Protein AF-A0A0G4N3E6-F1 (afdb_monomer)

Solvent-accessible surface area (backbone atoms only — not comparable to full-atom values): 15376 Å² total; per-residue (Å²): 145,88,88,86,76,77,76,76,73,75,78,76,75,89,84,83,74,80,78,85,68,75,77,76,73,86,46,76,65,54,55,50,52,49,51,52,50,48,60,66,44,46,64,55,52,50,53,50,48,47,64,72,72,46,71,69,70,77,59,49,67,63,46,57,68,51,59,78,72,56,93,68,83,86,77,83,82,74,80,78,80,80,75,74,77,77,76,62,70,60,19,60,53,42,45,66,72,47,48,51,55,50,54,50,51,51,53,54,51,67,70,41,58,70,76,60,38,76,73,35,73,70,66,38,56,70,55,35,18,52,52,36,44,51,52,21,50,52,54,45,69,30,37,45,88,33,90,58,46,70,61,54,48,54,56,50,50,55,50,50,66,69,42,50,81,72,26,73,87,35,65,64,31,42,40,19,49,50,49,28,50,48,32,53,49,50,27,38,43,71,56,32,96,56,32,47,33,48,46,49,72,75,42,50,65,62,50,54,56,47,50,54,50,39,51,51,52,33,74,70,36,84,46,81,77,80,45,72,53,26,53,40,30,52,49,29,50,48,53,47,52,55,50,49,52,27,49,48,59,40,48,40,51,76,73,50,65,67,80,76,71,134

Sequence (262 aa):
MYLEEASVHANRLEAGSGSNLKAIPATALDSIAQDLTSSFLAPLAANAADAATGPDVLKLSSFTSRLNAQGQPKSTAKPKPRLRSIPNTIASLIATNFFFPLTARLQHALRSPASHRRNAPLFQSHLLSLYLKTLAVLIHAAGPSTLALPQMTAELWNLILGLRTQAAPDLPTTHALLIALAAMFEVNAAGSSDGLRKLCADMPREIVETQEWVSGVFNGTRGDDGGQENQVKMLSAGVLITLQEAMERHRALLMGDMIGFT

Organism: Verticillium longisporum (NCBI:txid100787)

Structure (mmCIF, N/CA/C/O backbone):
data_AF-A0A0G4N3E6-F1
#
_entry.id   AF-A0A0G4N3E6-F1
#
loop_
_atom_site.group_PDB
_atom_site.id
_atom_site.type_symbol
_atom_site.label_atom_id
_atom_site.label_alt_id
_atom_site.label_comp_id
_atom_site.label_asym_id
_atom_site.label_entity_id
_atom_site.label_seq_id
_atom_site.pdbx_PDB_ins_code
_atom_site.Cartn_x
_atom_site.Cartn_y
_atom_site.Cartn_z
_atom_site.occupancy
_atom_site.B_iso_or_equiv
_atom_site.auth_seq_id
_atom_site.auth_comp_id
_atom_site.auth_asym_id
_atom_site.auth_atom_id
_atom_site.pdbx_PDB_model_num
ATOM 1 N N . MET A 1 1 ? 39.262 26.549 -56.793 1.00 41.34 1 MET A N 1
ATOM 2 C CA . MET A 1 1 ? 38.118 27.108 -56.045 1.00 41.34 1 MET A CA 1
ATOM 3 C C . MET A 1 1 ? 36.960 26.118 -56.160 1.00 41.34 1 MET A C 1
ATOM 5 O O . MET A 1 1 ? 36.089 26.322 -56.982 1.00 41.34 1 MET A O 1
ATOM 9 N N . TYR A 1 2 ? 37.029 24.987 -55.446 1.00 39.88 2 TYR A N 1
ATOM 10 C CA . TYR A 1 2 ? 36.020 23.910 -55.499 1.00 39.88 2 TYR A CA 1
ATOM 11 C C . TYR A 1 2 ? 36.045 23.079 -54.204 1.00 39.88 2 TYR A C 1
ATOM 13 O O . TYR A 1 2 ? 36.294 21.882 -54.244 1.00 39.88 2 TYR A O 1
ATOM 21 N N . LEU A 1 3 ? 35.862 23.713 -53.043 1.00 44.41 3 LEU A N 1
ATOM 22 C CA . LEU A 1 3 ? 35.671 23.012 -51.763 1.00 44.41 3 LEU A CA 1
ATOM 23 C C . LEU A 1 3 ? 34.796 23.854 -50.817 1.00 44.41 3 LEU A C 1
ATOM 25 O O . LEU A 1 3 ? 35.235 24.211 -49.732 1.00 44.41 3 LEU A O 1
ATOM 29 N N . GLU A 1 4 ? 33.571 24.204 -51.223 1.00 45.03 4 GLU A N 1
ATOM 30 C CA . GLU A 1 4 ? 32.632 24.875 -50.303 1.00 45.03 4 GLU A CA 1
ATOM 31 C C . GLU A 1 4 ? 31.145 24.580 -50.580 1.00 45.03 4 GLU A C 1
ATOM 33 O O . GLU A 1 4 ? 30.293 25.421 -50.344 1.00 45.03 4 GLU A O 1
ATOM 38 N N . GLU A 1 5 ? 30.794 23.382 -51.066 1.00 44.38 5 GLU A N 1
ATOM 39 C CA . GLU A 1 5 ? 29.370 23.000 -51.223 1.00 44.38 5 GLU A CA 1
ATOM 40 C C . GLU A 1 5 ? 28.991 21.647 -50.593 1.00 44.38 5 GLU A C 1
ATOM 42 O O . GLU A 1 5 ? 27.844 21.216 -50.672 1.00 44.38 5 GLU A O 1
ATOM 47 N N . ALA A 1 6 ? 29.909 20.978 -49.887 1.00 43.22 6 ALA A N 1
ATOM 48 C CA . ALA A 1 6 ? 29.622 19.677 -49.267 1.00 43.22 6 ALA A CA 1
ATOM 49 C C . ALA A 1 6 ? 29.113 19.755 -47.809 1.00 43.22 6 ALA A C 1
ATOM 51 O O . ALA A 1 6 ? 28.627 18.756 -47.283 1.00 43.22 6 ALA A O 1
ATOM 52 N N . SER A 1 7 ? 29.192 20.910 -47.136 1.00 42.88 7 SER A N 1
ATOM 53 C CA . SER A 1 7 ? 28.853 21.029 -45.703 1.00 42.88 7 SER A CA 1
ATOM 54 C C . SER A 1 7 ? 27.405 21.444 -45.416 1.00 42.88 7 SER A C 1
ATOM 56 O O . SER A 1 7 ? 26.936 21.274 -44.292 1.00 42.88 7 SER A O 1
ATOM 58 N N . VAL A 1 8 ? 26.659 21.938 -46.410 1.00 42.84 8 VAL A N 1
ATOM 59 C CA . VAL A 1 8 ? 25.291 22.459 -46.203 1.00 42.84 8 VAL A CA 1
ATOM 60 C C . VAL A 1 8 ? 24.222 21.356 -46.279 1.00 42.84 8 VAL A C 1
ATOM 62 O O . VAL A 1 8 ? 23.138 21.497 -45.715 1.00 42.84 8 VAL A O 1
ATOM 65 N N . HIS A 1 9 ? 24.527 20.206 -46.889 1.00 37.03 9 HIS A N 1
ATOM 66 C CA . HIS A 1 9 ? 23.566 19.106 -47.049 1.00 37.03 9 HIS A CA 1
ATOM 67 C C . HIS A 1 9 ? 23.602 18.035 -45.947 1.00 37.03 9 HIS A C 1
ATOM 69 O O . HIS A 1 9 ? 22.675 17.231 -45.865 1.00 37.03 9 HIS A O 1
ATOM 75 N N . ALA A 1 10 ? 24.599 18.044 -45.057 1.00 38.41 10 ALA A N 1
ATOM 76 C CA . ALA A 1 10 ? 24.700 17.063 -43.970 1.00 38.41 10 ALA A CA 1
ATOM 77 C C . ALA A 1 10 ? 23.823 17.397 -42.746 1.00 38.41 10 ALA A C 1
ATOM 79 O O . ALA A 1 10 ? 23.585 16.531 -41.912 1.00 38.41 10 ALA A O 1
ATOM 80 N N . ASN A 1 11 ? 23.306 18.626 -42.640 1.00 38.28 11 ASN A N 1
ATOM 81 C CA . ASN A 1 11 ? 22.637 19.106 -41.424 1.00 38.28 11 ASN A CA 1
ATOM 82 C C . ASN A 1 11 ? 21.097 19.142 -41.517 1.00 38.28 11 ASN A C 1
ATOM 84 O O . ASN A 1 11 ? 20.442 19.815 -40.727 1.00 38.28 11 ASN A O 1
ATOM 88 N N . ARG A 1 12 ? 20.499 18.456 -42.506 1.00 33.06 12 ARG A N 1
ATOM 89 C CA . ARG A 1 12 ? 19.048 18.523 -42.785 1.00 33.06 12 ARG A CA 1
ATOM 90 C C . ARG A 1 12 ? 18.280 17.209 -42.595 1.00 33.06 12 ARG A C 1
ATOM 92 O O . ARG A 1 12 ? 17.136 17.126 -43.027 1.00 33.06 12 ARG A O 1
ATOM 99 N N . LEU A 1 13 ? 18.870 16.199 -41.950 1.00 39.25 13 LEU A N 1
ATOM 100 C CA . LEU A 1 13 ? 18.214 14.895 -41.739 1.00 39.25 13 LEU A CA 1
ATOM 101 C C . LEU A 1 13 ? 18.010 14.475 -40.270 1.00 39.25 13 LEU A C 1
ATOM 103 O O . LEU A 1 13 ? 17.413 13.435 -40.033 1.00 39.25 13 LEU A O 1
ATOM 107 N N . GLU A 1 14 ? 18.363 15.298 -39.281 1.00 42.72 14 GLU A N 1
ATOM 108 C CA . GLU A 1 14 ? 18.176 14.977 -37.847 1.00 42.72 14 GLU A CA 1
ATOM 109 C C . GLU A 1 14 ? 17.039 15.801 -37.205 1.00 42.72 14 GLU A C 1
ATOM 111 O O . GLU A 1 14 ? 17.133 16.298 -36.087 1.00 42.72 14 GLU A O 1
ATOM 116 N N . ALA A 1 15 ? 15.934 15.983 -37.931 1.00 41.03 15 ALA A N 1
ATOM 117 C CA . ALA A 1 15 ? 14.705 16.577 -37.398 1.00 41.03 15 ALA A CA 1
ATOM 118 C C . ALA A 1 15 ? 13.485 15.820 -37.940 1.00 41.03 15 ALA A C 1
ATOM 120 O O . ALA A 1 15 ? 12.659 16.363 -38.670 1.00 41.03 15 ALA A O 1
ATOM 121 N N . GLY A 1 16 ? 13.409 14.522 -37.646 1.00 39.97 16 GLY A N 1
ATOM 122 C CA . GLY A 1 16 ? 12.408 13.649 -38.252 1.00 39.97 16 GLY A CA 1
ATOM 123 C C . GLY A 1 16 ? 12.155 12.364 -37.480 1.00 39.97 16 GLY A C 1
ATOM 124 O O . GLY A 1 16 ? 12.476 11.292 -37.971 1.00 39.97 16 GLY A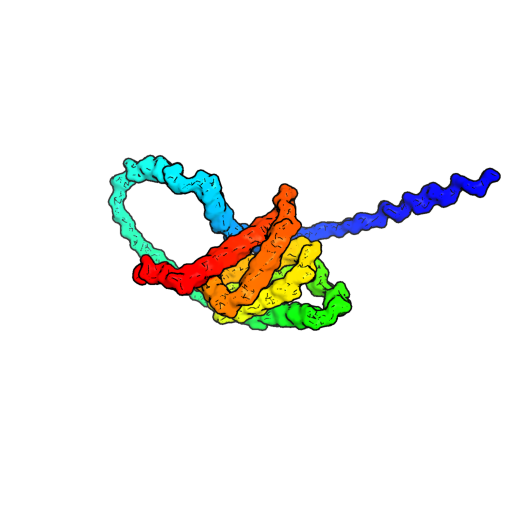 O 1
ATOM 125 N N . SER A 1 17 ? 11.556 12.473 -36.293 1.00 40.34 17 SER A N 1
ATOM 126 C CA . SER A 1 17 ? 10.497 11.575 -35.788 1.00 40.34 17 SER A CA 1
ATOM 127 C C . SER A 1 17 ? 10.354 11.752 -34.282 1.00 40.34 17 SER A C 1
ATOM 129 O O . SER A 1 17 ? 10.762 10.907 -33.489 1.00 40.34 17 SER A O 1
ATOM 131 N N . GLY A 1 18 ? 9.718 12.852 -33.874 1.00 46.16 18 GLY A N 1
ATOM 132 C CA . GLY A 1 18 ? 8.970 12.817 -32.624 1.00 46.16 18 GLY A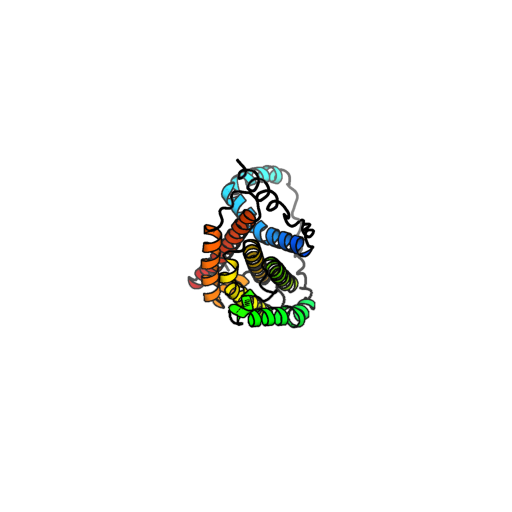 CA 1
ATOM 133 C C . GLY A 1 18 ? 7.925 11.721 -32.785 1.00 46.16 18 GLY A C 1
ATOM 134 O O . GLY A 1 18 ? 7.067 11.812 -33.663 1.00 46.16 18 GLY A O 1
ATOM 135 N N . SER A 1 19 ? 8.066 10.637 -32.029 1.00 45.19 19 SER A N 1
ATOM 136 C CA . SER A 1 19 ? 7.167 9.493 -32.073 1.00 45.19 19 SER A CA 1
ATOM 137 C C . SER A 1 19 ? 5.729 9.986 -31.902 1.00 45.19 19 SER A C 1
ATOM 139 O O . SER A 1 19 ? 5.344 10.417 -30.816 1.00 45.19 19 SER A O 1
ATOM 141 N N . ASN A 1 20 ? 4.945 9.953 -32.982 1.00 45.41 20 ASN A N 1
ATOM 142 C CA . ASN A 1 20 ? 3.539 10.359 -33.018 1.00 45.41 20 ASN A CA 1
ATOM 143 C C . ASN A 1 20 ? 2.673 9.260 -32.376 1.00 45.41 20 ASN A C 1
ATOM 145 O O . ASN A 1 20 ? 1.763 8.695 -32.982 1.00 45.41 20 ASN A O 1
ATOM 149 N N . LEU A 1 21 ? 3.043 8.872 -31.156 1.00 47.94 21 LEU A N 1
ATOM 150 C CA . LEU A 1 21 ? 2.314 7.912 -30.353 1.00 47.94 21 LEU A CA 1
ATOM 151 C C . LEU A 1 21 ? 1.141 8.670 -29.755 1.00 47.94 21 LEU A C 1
ATOM 153 O O . LEU A 1 21 ? 1.297 9.481 -28.844 1.00 47.94 21 LEU A O 1
ATOM 157 N N . LYS A 1 22 ? -0.046 8.417 -30.305 1.00 44.84 22 LYS A N 1
ATOM 158 C CA . LYS A 1 22 ? -1.301 8.831 -29.688 1.00 44.84 22 LYS A CA 1
ATOM 159 C C . LYS A 1 22 ? -1.277 8.360 -28.232 1.00 44.84 22 LYS A C 1
ATOM 161 O O . LYS A 1 22 ? -1.149 7.161 -27.987 1.00 44.84 22 LYS A O 1
ATOM 166 N N . ALA A 1 23 ? -1.382 9.296 -27.288 1.00 54.47 23 ALA A N 1
ATOM 167 C CA . ALA A 1 23 ? -1.563 8.951 -25.886 1.00 54.47 23 ALA A CA 1
ATOM 168 C C . ALA A 1 23 ? -2.753 7.988 -25.787 1.00 54.47 23 ALA A C 1
ATOM 170 O O . ALA A 1 23 ? -3.825 8.255 -26.344 1.00 54.47 23 ALA A O 1
ATOM 171 N N . ILE A 1 24 ? -2.531 6.841 -25.146 1.00 56.47 24 ILE A N 1
ATOM 172 C CA . ILE A 1 24 ? -3.590 5.868 -24.893 1.00 56.47 24 ILE A CA 1
ATOM 173 C C . ILE A 1 24 ? -4.672 6.616 -24.09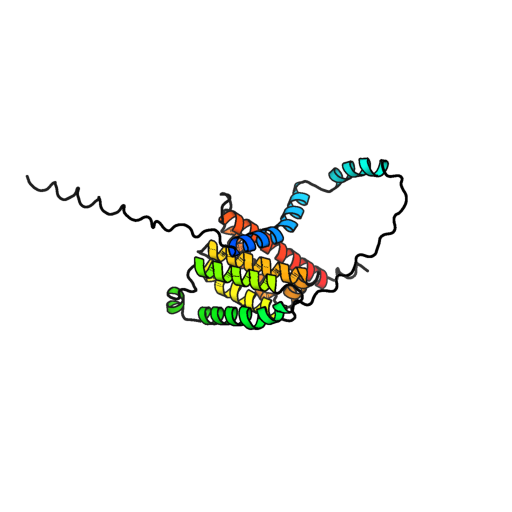8 1.00 56.47 24 ILE A C 1
ATOM 175 O O . ILE A 1 24 ? -4.323 7.349 -23.167 1.00 56.47 24 ILE A O 1
ATOM 179 N N . PRO A 1 25 ? -5.958 6.521 -24.485 1.00 61.06 25 PRO A N 1
ATOM 180 C CA . PRO A 1 25 ? -7.027 7.162 -23.729 1.00 61.06 25 PRO A CA 1
ATOM 181 C C . PRO A 1 25 ? -6.961 6.717 -22.266 1.00 61.06 25 PRO A C 1
ATOM 183 O O . PRO A 1 25 ? -6.578 5.579 -21.996 1.00 61.06 25 PRO A O 1
ATOM 186 N N . ALA A 1 26 ? -7.330 7.608 -21.340 1.00 62.44 26 ALA A N 1
ATOM 187 C CA . ALA A 1 26 ? -7.356 7.297 -19.912 1.00 62.44 26 ALA A CA 1
ATOM 188 C C . ALA A 1 26 ? -8.066 5.954 -19.692 1.00 62.44 26 ALA A C 1
ATOM 190 O O . ALA A 1 26 ? -9.218 5.771 -20.096 1.00 62.44 26 ALA A O 1
ATOM 191 N N . THR A 1 27 ? -7.345 4.987 -19.127 1.00 74.50 27 THR A N 1
ATOM 192 C CA . THR A 1 27 ? -7.870 3.632 -18.964 1.00 74.50 27 THR A CA 1
ATOM 193 C C . THR A 1 27 ? -8.904 3.665 -17.839 1.00 74.50 27 THR A C 1
ATOM 195 O O . THR A 1 27 ? -8.751 4.427 -16.889 1.00 74.50 27 THR A O 1
ATOM 198 N N . ALA A 1 28 ? -9.925 2.802 -17.863 1.00 73.81 28 ALA A N 1
ATOM 199 C CA . ALA A 1 28 ? -10.858 2.669 -16.731 1.00 73.81 28 ALA A CA 1
ATOM 200 C C . ALA A 1 28 ? -10.136 2.381 -15.394 1.00 73.81 28 ALA A C 1
ATOM 202 O O . ALA A 1 28 ? -10.611 2.729 -14.320 1.00 73.81 28 ALA A O 1
ATOM 203 N N . LEU A 1 29 ? -8.946 1.777 -15.453 1.00 75.75 29 LEU A N 1
ATOM 204 C CA . LEU A 1 29 ? -8.085 1.580 -14.288 1.00 75.75 29 LEU A CA 1
ATOM 205 C C . LEU A 1 29 ? -7.481 2.884 -13.757 1.00 75.75 29 LEU A C 1
ATOM 207 O O . LEU A 1 29 ? -7.266 2.993 -12.556 1.00 75.75 29 LEU A O 1
ATOM 211 N N . ASP A 1 30 ? -7.221 3.866 -14.619 1.00 81.31 30 ASP A N 1
ATOM 212 C CA . ASP A 1 30 ? -6.712 5.172 -14.204 1.00 81.31 30 ASP A CA 1
ATOM 213 C C . ASP A 1 30 ? -7.795 5.982 -13.492 1.00 81.31 30 ASP A C 1
ATOM 215 O O . ASP A 1 30 ? -7.495 6.613 -12.482 1.00 81.31 30 ASP A O 1
ATOM 219 N N . SER A 1 31 ? -9.053 5.908 -13.947 1.00 82.94 31 SER A N 1
ATOM 220 C CA . SER A 1 31 ? -10.169 6.542 -13.236 1.00 82.94 31 SER A CA 1
ATOM 221 C C . SER A 1 31 ? -10.415 5.883 -11.882 1.00 82.94 31 SER A C 1
ATOM 223 O O . SER A 1 31 ? -10.492 6.583 -10.883 1.00 82.94 31 SER A O 1
ATOM 225 N N . ILE A 1 32 ? -10.427 4.545 -11.813 1.00 81.25 32 ILE A N 1
ATOM 226 C CA . ILE A 1 32 ? -10.580 3.833 -10.534 1.00 81.25 32 ILE A CA 1
ATOM 227 C C . ILE A 1 32 ? -9.417 4.167 -9.591 1.00 81.25 32 ILE A C 1
ATOM 229 O O . ILE A 1 32 ? -9.631 4.424 -8.412 1.00 81.25 32 ILE A O 1
ATOM 233 N N . ALA A 1 33 ? -8.180 4.198 -10.090 1.00 81.38 33 ALA A N 1
ATOM 234 C CA . ALA A 1 33 ? -7.022 4.560 -9.279 1.00 81.38 33 ALA A CA 1
ATOM 235 C C . ALA A 1 33 ? -7.089 6.015 -8.776 1.00 81.38 33 ALA A C 1
ATOM 237 O O . ALA A 1 33 ? -6.675 6.290 -7.647 1.00 81.38 33 ALA A O 1
ATOM 238 N N . GLN A 1 34 ? -7.626 6.932 -9.586 1.00 84.38 34 GLN A N 1
ATOM 239 C CA . GLN A 1 34 ? -7.865 8.317 -9.189 1.00 84.38 34 GLN A CA 1
ATOM 240 C C . GLN A 1 34 ? -8.954 8.413 -8.115 1.00 84.38 34 GLN A C 1
ATOM 242 O O . GLN A 1 34 ? -8.769 9.124 -7.128 1.00 84.38 34 GLN A O 1
ATOM 247 N N . ASP A 1 35 ? -10.041 7.658 -8.265 1.00 84.94 35 ASP A N 1
ATOM 248 C CA . ASP A 1 35 ? -11.126 7.599 -7.287 1.00 84.94 35 ASP A CA 1
ATOM 249 C C . ASP A 1 35 ? -10.617 7.047 -5.948 1.00 84.94 35 ASP A C 1
ATOM 251 O O . ASP A 1 35 ? -10.838 7.670 -4.911 1.00 84.94 35 ASP A O 1
ATOM 255 N N . LEU A 1 36 ? -9.836 5.960 -5.969 1.00 81.44 36 LEU A N 1
ATOM 256 C CA . LEU A 1 36 ? -9.180 5.392 -4.781 1.00 81.44 36 LEU A CA 1
ATOM 257 C C . LEU A 1 36 ? -8.236 6.392 -4.109 1.00 81.44 36 LEU A C 1
ATOM 259 O O . LEU A 1 36 ? -8.278 6.582 -2.896 1.00 81.44 36 LEU A O 1
ATOM 263 N N . THR A 1 37 ? -7.415 7.080 -4.901 1.00 82.62 37 THR A N 1
ATOM 264 C CA . THR A 1 37 ? -6.518 8.130 -4.399 1.00 82.62 37 THR A CA 1
ATOM 265 C C . THR A 1 37 ? -7.304 9.256 -3.732 1.00 82.62 37 THR A C 1
ATOM 267 O O . THR A 1 37 ? -6.938 9.713 -2.650 1.00 82.62 37 THR A O 1
ATOM 270 N N . SER A 1 38 ? -8.403 9.689 -4.354 1.00 84.00 38 SER A N 1
ATOM 271 C CA . SER A 1 38 ? -9.263 10.736 -3.806 1.00 84.00 38 SER A CA 1
ATOM 272 C C . SER A 1 38 ? -9.971 10.289 -2.522 1.00 84.00 38 SER A C 1
ATOM 274 O O . SER A 1 38 ? -10.001 11.059 -1.568 1.00 84.00 38 SER A O 1
ATOM 276 N N . SER A 1 39 ? -10.447 9.038 -2.456 1.00 84.81 39 SER A N 1
ATOM 277 C CA . SER A 1 39 ? -11.054 8.430 -1.262 1.00 84.81 39 SER A CA 1
ATOM 278 C C . SER A 1 39 ? -10.068 8.403 -0.098 1.00 84.81 39 SER A C 1
ATOM 280 O O . SER A 1 39 ? -10.391 8.841 1.004 1.00 84.81 39 SER A O 1
ATOM 282 N N . PHE A 1 40 ? -8.834 7.966 -0.362 1.00 82.62 40 PHE A N 1
ATOM 283 C CA . PHE A 1 40 ? -7.782 7.885 0.645 1.00 82.62 40 PHE A CA 1
ATOM 284 C C . PHE A 1 40 ? -7.342 9.265 1.157 1.00 82.62 40 PHE A C 1
ATOM 286 O O . PHE A 1 40 ? -7.155 9.453 2.359 1.00 82.62 40 PHE A O 1
ATOM 293 N N . LEU A 1 41 ? -7.192 10.251 0.265 1.00 82.75 41 LEU A N 1
ATOM 294 C CA . LEU A 1 41 ? -6.734 11.596 0.632 1.00 82.75 41 LEU A CA 1
ATOM 295 C C . LEU A 1 41 ? -7.844 12.492 1.203 1.00 82.75 41 LEU A C 1
ATOM 297 O O . LEU A 1 41 ? -7.534 13.404 1.965 1.00 82.75 41 LEU A O 1
ATOM 301 N N . ALA A 1 42 ? -9.119 12.255 0.880 1.00 82.69 42 ALA A N 1
ATOM 302 C CA . ALA A 1 42 ? -10.247 13.071 1.338 1.00 82.69 42 ALA A CA 1
ATOM 303 C C . ALA A 1 42 ? -10.322 13.270 2.867 1.00 82.69 42 ALA A C 1
ATOM 305 O O . ALA A 1 42 ? -10.404 14.426 3.293 1.00 82.69 42 ALA A O 1
ATOM 306 N N . PRO A 1 43 ? -10.272 12.222 3.718 1.00 79.69 43 PRO A N 1
ATOM 307 C CA . PRO A 1 43 ? -10.327 12.410 5.169 1.00 79.69 43 PRO A CA 1
ATOM 308 C C . PRO A 1 43 ? -9.102 13.162 5.702 1.00 79.69 43 PRO A C 1
ATOM 310 O O . PRO A 1 43 ? -9.220 13.965 6.624 1.00 79.69 43 PRO A O 1
ATOM 313 N N . LEU A 1 44 ? -7.933 12.959 5.092 1.00 79.19 44 LEU A N 1
ATOM 314 C CA . LEU A 1 44 ? -6.707 13.646 5.478 1.00 79.19 44 LEU A CA 1
ATOM 315 C C . LEU A 1 44 ? -6.741 15.134 5.113 1.00 79.19 44 LEU A C 1
ATOM 317 O O . LEU A 1 44 ? -6.376 15.984 5.922 1.00 79.19 44 LEU A O 1
ATOM 321 N N . ALA A 1 45 ? -7.207 15.451 3.906 1.00 79.56 45 ALA A N 1
ATOM 322 C CA . ALA A 1 45 ? -7.370 16.819 3.440 1.00 79.56 45 ALA A CA 1
ATOM 323 C C . ALA A 1 45 ? -8.428 17.571 4.261 1.00 79.56 45 ALA A C 1
ATOM 325 O O . ALA A 1 45 ? -8.215 18.736 4.582 1.00 79.56 45 ALA A O 1
ATOM 326 N N . ALA A 1 46 ? -9.526 16.910 4.648 1.00 77.88 46 ALA A N 1
ATOM 327 C CA . ALA A 1 46 ? -10.532 17.486 5.540 1.00 77.88 46 ALA A CA 1
ATOM 328 C C . ALA A 1 46 ? -9.940 17.826 6.918 1.00 77.88 46 ALA A C 1
ATOM 330 O O . ALA A 1 46 ? -10.067 18.961 7.368 1.00 77.88 46 ALA A O 1
ATOM 331 N N . ASN A 1 47 ? -9.203 16.892 7.531 1.00 75.38 47 ASN A N 1
ATOM 332 C CA . ASN A 1 47 ? -8.530 17.125 8.812 1.00 75.38 47 ASN A CA 1
ATOM 333 C C . ASN A 1 47 ? -7.490 18.256 8.727 1.00 75.38 47 ASN A C 1
ATOM 335 O O . ASN A 1 47 ? -7.408 19.097 9.621 1.00 75.38 47 ASN A O 1
ATOM 339 N N . ALA A 1 48 ? -6.707 18.307 7.645 1.00 73.69 48 ALA A N 1
ATOM 340 C CA . ALA A 1 48 ? -5.725 19.365 7.424 1.00 73.69 48 ALA A CA 1
ATOM 341 C C . ALA A 1 48 ? -6.388 20.730 7.175 1.00 73.69 48 ALA A C 1
ATOM 343 O O . ALA A 1 48 ? -5.916 21.743 7.689 1.00 73.69 48 ALA A O 1
ATOM 344 N N . ALA A 1 49 ? -7.495 20.766 6.429 1.00 72.88 49 ALA A N 1
ATOM 345 C CA . ALA A 1 49 ? -8.271 21.980 6.206 1.00 72.88 49 ALA A CA 1
ATOM 346 C C . ALA A 1 49 ? -8.908 22.484 7.507 1.00 72.88 49 ALA A C 1
ATOM 348 O O . ALA A 1 49 ? -8.857 23.683 7.775 1.00 72.88 49 ALA A O 1
ATOM 349 N N . ASP A 1 50 ? -9.443 21.593 8.343 1.00 70.31 50 ASP A N 1
ATOM 350 C CA . ASP A 1 50 ? -9.975 21.957 9.658 1.00 70.31 50 ASP A CA 1
ATOM 351 C C . ASP A 1 50 ? -8.864 22.461 10.601 1.00 70.31 50 ASP A C 1
ATOM 353 O O . ASP A 1 50 ? -9.065 23.445 11.313 1.00 70.31 50 ASP A O 1
ATOM 357 N N . ALA A 1 51 ? -7.659 21.882 10.550 1.00 70.38 51 ALA A N 1
ATOM 358 C CA . ALA A 1 51 ? -6.504 22.377 11.305 1.00 70.38 51 ALA A CA 1
ATOM 359 C C . ALA A 1 51 ? -6.001 23.749 10.805 1.00 70.38 51 ALA A C 1
ATOM 361 O O . ALA A 1 51 ? -5.646 24.605 11.614 1.00 70.38 51 ALA A O 1
ATOM 362 N N . ALA A 1 52 ? -5.991 23.979 9.487 1.00 68.75 52 ALA A N 1
ATOM 363 C CA . ALA A 1 52 ? -5.535 25.231 8.876 1.00 68.75 52 ALA A CA 1
ATOM 364 C C . ALA A 1 52 ? -6.562 26.375 8.978 1.00 68.75 52 ALA A C 1
ATOM 366 O O . ALA A 1 52 ? -6.177 27.538 9.079 1.00 68.75 52 ALA A O 1
ATOM 367 N N . THR A 1 53 ? -7.862 26.060 8.968 1.00 64.56 53 THR A N 1
ATOM 368 C CA . THR A 1 53 ? -8.961 27.047 9.031 1.00 64.56 53 THR A CA 1
ATOM 369 C C . THR A 1 53 ? -9.309 27.445 10.476 1.00 64.56 53 THR A C 1
ATOM 371 O O . THR A 1 53 ? -10.030 28.417 10.697 1.00 64.56 53 THR A O 1
ATOM 374 N N . GLY A 1 54 ? -8.739 26.755 11.470 1.00 55.72 54 GLY A N 1
ATOM 375 C CA . GLY A 1 54 ? -8.892 27.051 12.895 1.00 55.72 54 GLY A CA 1
ATOM 376 C C . GLY A 1 54 ? -10.073 26.324 13.562 1.00 55.72 54 GLY A C 1
ATOM 377 O O . GLY A 1 54 ? -10.969 25.830 12.877 1.00 55.72 54 GLY A O 1
ATOM 378 N N . PRO A 1 55 ? -10.089 26.233 14.911 1.00 64.12 55 PRO A N 1
ATOM 379 C CA . PRO A 1 55 ? -10.988 25.347 15.648 1.00 64.12 55 PRO A CA 1
ATOM 380 C C . PRO A 1 55 ? -12.464 25.718 15.470 1.00 64.12 55 PRO A C 1
ATOM 382 O O . PRO A 1 55 ? -12.809 26.888 15.302 1.00 64.12 55 PRO A O 1
ATOM 385 N N . ASP A 1 56 ? -13.323 24.711 15.632 1.00 54.69 56 ASP A N 1
ATOM 386 C CA . ASP A 1 56 ? -14.796 24.649 15.515 1.00 54.69 56 ASP A CA 1
ATOM 387 C C . ASP A 1 56 ? -15.608 25.792 16.188 1.00 54.69 56 ASP A C 1
ATOM 389 O O . ASP A 1 56 ? -16.825 25.893 16.045 1.00 54.69 56 ASP A O 1
ATOM 393 N N . VAL A 1 57 ? -14.951 26.718 16.887 1.00 53.34 57 VAL A N 1
ATOM 394 C CA . VAL A 1 57 ? -15.533 27.881 17.573 1.00 53.34 57 VAL A CA 1
ATOM 395 C C . VAL A 1 57 ? -16.265 28.825 16.609 1.00 53.34 57 VAL A C 1
ATOM 397 O O . VAL A 1 57 ? -17.301 29.380 16.972 1.00 53.34 57 VAL A O 1
ATOM 400 N N . LEU A 1 58 ? -15.798 28.968 15.362 1.00 51.78 58 LEU A N 1
ATOM 401 C CA . LEU A 1 58 ? -16.479 29.797 14.353 1.00 51.78 58 LEU A CA 1
ATOM 402 C C . LEU A 1 58 ? -17.590 29.056 13.587 1.00 51.78 58 LEU A C 1
ATOM 404 O O . LEU A 1 58 ? -18.393 29.702 12.917 1.00 51.78 58 LEU A O 1
ATOM 408 N N . LYS A 1 59 ? -17.696 27.725 13.720 1.00 53.12 59 LYS A N 1
ATOM 409 C CA . LYS A 1 59 ? -18.829 26.941 13.192 1.00 53.12 59 LYS A CA 1
ATOM 410 C C . LYS A 1 59 ? -19.980 26.863 14.210 1.00 53.12 59 LYS A C 1
ATOM 412 O O . LYS A 1 59 ? -21.144 26.805 13.803 1.00 53.12 59 LYS A O 1
ATOM 417 N N . LEU A 1 60 ? -19.695 26.981 15.515 1.00 53.69 60 LEU A N 1
ATOM 418 C CA . LEU A 1 60 ? -20.696 26.999 16.597 1.00 53.69 60 LEU A CA 1
ATOM 419 C C . LEU A 1 60 ? -21.606 28.244 16.612 1.00 53.69 60 LEU A C 1
ATOM 421 O O . LEU A 1 60 ? -22.761 28.139 17.030 1.00 53.69 60 LEU A O 1
ATOM 425 N N . SER A 1 61 ? -21.164 29.400 16.103 1.00 52.72 61 SER A N 1
ATOM 426 C CA . SER A 1 61 ? -22.017 30.602 16.002 1.00 52.72 61 SER A CA 1
ATOM 427 C C . SER A 1 61 ? -23.109 30.488 14.925 1.00 52.72 61 SER A C 1
ATOM 429 O O . SER A 1 61 ? -24.112 31.197 14.987 1.00 52.72 61 SER A O 1
ATOM 431 N N . SER A 1 62 ? -22.971 29.553 13.973 1.00 55.72 62 SER A N 1
ATOM 432 C CA . SER A 1 62 ? -24.018 29.252 12.982 1.00 55.72 62 SER A CA 1
ATOM 433 C C . SER A 1 62 ? -25.050 28.230 13.485 1.00 55.72 62 SER A C 1
ATOM 435 O O . SER A 1 62 ? -26.187 28.204 13.007 1.00 55.72 62 SER A O 1
ATOM 437 N N . PHE A 1 63 ? -24.696 27.428 14.497 1.00 50.88 63 PHE A N 1
ATOM 438 C CA . PHE A 1 63 ? -25.593 26.447 15.114 1.00 50.88 63 PHE A CA 1
ATOM 439 C C . PHE A 1 63 ? -26.461 27.039 16.233 1.00 50.88 63 PHE A C 1
ATOM 441 O O . PHE A 1 63 ? -27.597 26.596 16.408 1.00 50.88 63 PHE A O 1
ATOM 448 N N . THR A 1 64 ? -26.018 28.091 16.929 1.00 51.66 64 THR A N 1
ATOM 449 C CA . THR A 1 64 ? -26.871 28.817 17.894 1.00 51.66 64 THR A CA 1
ATOM 450 C C . THR A 1 64 ? -28.033 29.552 17.217 1.00 51.66 64 THR A C 1
ATOM 452 O O . THR A 1 64 ? -29.103 29.687 17.810 1.00 51.66 64 THR A O 1
ATOM 455 N N . SER A 1 65 ? -27.889 29.934 15.944 1.00 51.31 65 SER A N 1
ATOM 456 C CA . SER A 1 65 ? -28.979 30.524 15.153 1.00 51.31 65 SER A CA 1
ATOM 457 C C . SER A 1 65 ? -30.086 29.513 14.802 1.00 51.31 65 SER A C 1
ATOM 459 O O . SER A 1 65 ? -31.246 29.900 14.673 1.00 51.31 65 SER A O 1
ATOM 461 N N . ARG A 1 66 ? -29.775 28.208 14.725 1.00 51.25 66 ARG A N 1
ATOM 462 C CA . ARG A 1 66 ? -30.768 27.148 14.450 1.00 51.25 66 ARG A CA 1
ATOM 463 C C . ARG A 1 66 ? -31.318 26.482 15.713 1.00 51.25 66 ARG A C 1
ATOM 465 O O . ARG A 1 66 ? -32.465 26.047 15.706 1.00 51.25 66 ARG A O 1
ATOM 472 N N . LEU A 1 67 ? -30.557 26.459 16.810 1.00 49.91 67 LEU A N 1
ATOM 473 C CA . LEU A 1 67 ? -31.008 25.882 18.082 1.00 49.91 67 LEU A CA 1
ATOM 474 C C . LEU A 1 67 ? -32.108 26.721 18.763 1.00 49.91 67 LEU A C 1
ATOM 476 O O . LEU A 1 67 ? -32.989 26.161 19.408 1.00 49.91 67 LEU A O 1
ATOM 480 N N . ASN A 1 68 ? -32.141 28.038 18.534 1.00 50.59 68 ASN A N 1
ATOM 481 C CA . ASN A 1 68 ? -33.230 28.905 19.007 1.00 50.59 68 ASN A CA 1
ATOM 482 C C . ASN A 1 68 ? -34.511 28.817 18.151 1.00 50.59 68 ASN A C 1
ATOM 484 O O . ASN A 1 68 ? -35.540 29.365 18.541 1.00 50.59 68 ASN A O 1
ATOM 488 N N . ALA A 1 69 ? -34.478 28.117 17.010 1.00 52.09 69 ALA A N 1
ATOM 489 C CA . ALA A 1 69 ? -35.633 27.933 16.127 1.00 52.09 69 ALA A CA 1
ATOM 490 C C . ALA A 1 69 ? -36.355 26.583 16.325 1.00 52.09 69 ALA A C 1
ATOM 492 O O . ALA A 1 69 ? -37.356 26.323 15.661 1.00 52.09 69 ALA A O 1
ATOM 493 N N . GLN A 1 70 ? -35.878 25.712 17.223 1.00 43.91 70 GLN A N 1
ATOM 494 C CA . GLN A 1 70 ? -36.328 24.317 17.291 1.00 43.91 70 GLN A CA 1
ATOM 495 C C . GLN A 1 70 ? -36.726 23.891 18.712 1.00 43.91 70 GLN A C 1
ATOM 497 O O . GLN A 1 70 ? -36.273 22.884 19.245 1.00 43.91 70 GLN A O 1
ATOM 502 N N . GLY A 1 71 ? -37.644 24.651 19.313 1.00 45.97 71 GLY A N 1
ATOM 503 C CA . GLY A 1 71 ? -38.456 24.216 20.454 1.00 45.97 71 GLY A CA 1
ATOM 504 C C . GLY A 1 71 ? -39.528 23.191 20.055 1.00 45.97 71 GLY A C 1
ATOM 505 O O . GLY A 1 71 ? -40.717 23.467 20.179 1.00 45.97 71 GLY A O 1
ATOM 506 N N . GLN A 1 72 ? -39.129 22.016 19.557 1.00 42.44 72 GLN A N 1
ATOM 507 C CA . GLN A 1 72 ? -40.032 20.889 19.265 1.00 42.44 72 GLN A CA 1
ATOM 508 C C . GLN A 1 72 ? -39.460 19.573 19.833 1.00 42.44 72 GLN A C 1
ATOM 510 O O . GLN A 1 72 ? -38.245 19.366 19.799 1.00 42.44 72 GLN A O 1
ATOM 515 N N . PRO A 1 73 ? -40.298 18.690 20.411 1.00 45.03 73 PRO A N 1
ATOM 516 C CA . PRO A 1 73 ? -39.851 17.643 21.320 1.00 45.03 73 PRO A CA 1
ATOM 517 C C . PRO A 1 73 ? -39.345 16.377 20.610 1.00 45.03 73 PRO A C 1
ATOM 519 O O . PRO A 1 73 ? -39.938 15.883 19.657 1.00 45.03 73 PRO A O 1
ATOM 522 N N . LYS A 1 74 ? -38.249 15.840 21.167 1.00 50.88 74 LYS A N 1
ATOM 523 C CA . LYS A 1 74 ? -37.795 14.435 21.223 1.00 50.88 74 LYS A CA 1
ATOM 524 C C . LYS A 1 74 ? -38.462 13.452 20.242 1.00 50.88 74 LYS A C 1
ATOM 526 O O . LYS A 1 74 ? -39.447 12.801 20.584 1.00 50.88 74 LYS A O 1
ATOM 531 N N . SER A 1 75 ? -37.816 13.211 19.099 1.00 38.84 75 SER A N 1
ATOM 532 C CA . SER A 1 75 ? -38.032 11.994 18.310 1.00 38.84 75 SER A CA 1
ATOM 533 C C . SER A 1 75 ? -36.995 10.928 18.668 1.00 38.84 75 SER A C 1
ATOM 535 O O . SER A 1 75 ? -35.786 11.144 18.595 1.00 38.84 75 SER A O 1
ATOM 537 N N . THR A 1 76 ? -37.511 9.771 19.049 1.00 44.59 76 THR A N 1
ATOM 538 C CA . THR A 1 76 ? -36.836 8.521 19.385 1.00 44.59 76 THR A CA 1
ATOM 539 C C . THR A 1 76 ? -35.799 8.097 18.335 1.00 44.59 76 THR A C 1
ATOM 541 O O . THR A 1 76 ? -36.120 7.825 17.177 1.00 44.59 76 THR A O 1
ATOM 544 N N . ALA A 1 77 ? -34.530 8.018 18.747 1.00 42.09 77 ALA A N 1
ATOM 545 C CA . ALA A 1 77 ? -33.447 7.505 17.917 1.00 42.09 77 ALA A CA 1
ATOM 546 C C . ALA A 1 77 ? -33.677 6.012 17.630 1.00 42.09 77 ALA A C 1
ATOM 548 O O . ALA A 1 77 ? -33.528 5.159 18.505 1.00 42.09 77 ALA A O 1
ATOM 549 N N . LYS A 1 78 ? -34.068 5.697 16.390 1.00 50.56 78 LYS A N 1
ATOM 550 C CA . LYS A 1 78 ? -34.122 4.322 15.884 1.00 50.56 78 LYS A CA 1
ATOM 551 C C . LYS A 1 78 ? -32.702 3.730 15.880 1.00 50.56 78 LYS A C 1
ATOM 553 O O . LYS A 1 78 ? -31.778 4.409 15.427 1.00 50.56 78 LYS A O 1
ATOM 558 N N . PRO A 1 79 ? -32.504 2.481 16.336 1.00 45.72 79 PRO A N 1
ATOM 559 C CA . PRO A 1 79 ? -31.206 1.823 16.261 1.00 45.72 79 PRO A CA 1
ATOM 560 C C . PRO A 1 79 ? -30.796 1.684 14.791 1.00 45.72 79 PRO A C 1
ATOM 562 O O . PRO A 1 79 ? -31.557 1.158 13.976 1.00 45.72 79 PRO A O 1
ATOM 565 N N . LYS A 1 80 ? -29.599 2.177 14.443 1.00 48.12 80 LYS A N 1
ATOM 566 C CA . LYS A 1 80 ? -29.016 1.997 13.107 1.00 48.12 80 LYS A CA 1
ATOM 567 C C . LYS A 1 80 ? -28.996 0.494 12.787 1.00 48.12 80 LYS A C 1
ATOM 569 O O . LYS A 1 80 ? -28.477 -0.275 13.601 1.00 48.12 80 LYS A O 1
ATOM 574 N N . PRO A 1 81 ? -29.551 0.051 11.646 1.00 40.34 81 PRO A N 1
ATOM 575 C CA . PRO A 1 81 ? -29.522 -1.354 11.283 1.00 40.34 81 PRO A CA 1
ATOM 576 C C . PRO A 1 81 ? -28.062 -1.770 11.106 1.00 40.34 81 PRO A C 1
ATOM 578 O O . PRO A 1 81 ? -27.343 -1.215 10.278 1.00 40.34 81 PRO A O 1
ATOM 581 N N . ARG A 1 82 ? -27.615 -2.741 11.906 1.00 45.91 82 ARG A N 1
ATOM 582 C CA . ARG A 1 82 ? -26.363 -3.457 11.660 1.00 45.91 82 ARG A CA 1
ATOM 583 C C . ARG A 1 82 ? -26.527 -4.164 10.315 1.00 45.91 82 ARG A C 1
ATOM 585 O O . ARG A 1 82 ? -27.157 -5.221 10.263 1.00 45.91 82 ARG A O 1
ATOM 592 N N . LEU A 1 83 ? -26.038 -3.551 9.232 1.00 47.28 83 LEU A N 1
ATOM 593 C CA . LEU A 1 83 ? -25.923 -4.219 7.940 1.00 47.28 83 LEU A CA 1
ATOM 594 C C . LEU A 1 83 ? -25.137 -5.506 8.193 1.00 47.28 83 LEU A C 1
ATOM 596 O O . LEU A 1 83 ? -23.973 -5.460 8.590 1.00 47.28 83 LEU A O 1
ATOM 600 N N . ARG A 1 84 ? -25.788 -6.658 8.023 1.00 46.41 84 ARG A N 1
ATOM 601 C CA . ARG A 1 84 ? -25.081 -7.936 7.982 1.00 46.41 84 ARG A CA 1
ATOM 602 C C . ARG A 1 84 ? -24.110 -7.829 6.814 1.00 46.41 84 ARG A C 1
ATOM 604 O O . ARG A 1 84 ? -24.555 -7.572 5.697 1.00 46.41 84 ARG A O 1
ATOM 611 N N . SER A 1 85 ? -22.814 -7.962 7.086 1.00 54.22 85 SER A N 1
ATOM 612 C CA . SER A 1 85 ? -21.786 -7.967 6.051 1.00 54.22 85 SER A CA 1
ATOM 613 C C . SER A 1 85 ? -22.152 -9.049 5.044 1.00 54.22 85 SER A C 1
ATOM 615 O O . SER A 1 85 ? -22.136 -10.235 5.380 1.00 54.22 85 SER A O 1
ATOM 617 N N . ILE A 1 86 ? -22.549 -8.648 3.839 1.00 57.78 86 ILE A N 1
ATOM 618 C CA . ILE A 1 86 ? -22.734 -9.585 2.736 1.00 57.78 86 ILE A CA 1
ATOM 619 C C . ILE A 1 86 ? -21.356 -10.221 2.533 1.00 57.78 86 ILE A C 1
ATOM 621 O O . ILE A 1 86 ? -20.403 -9.484 2.266 1.00 57.78 86 ILE A O 1
ATOM 625 N N . PRO A 1 87 ? -21.197 -11.538 2.753 1.00 60.53 87 PRO A N 1
ATOM 626 C CA . PRO A 1 87 ? -19.892 -12.161 2.640 1.00 60.53 87 PRO A CA 1
ATOM 627 C C . PRO A 1 87 ? -19.430 -12.005 1.193 1.00 60.53 87 PRO A C 1
ATOM 629 O O . PRO A 1 87 ? -20.110 -12.446 0.266 1.00 60.53 87 PRO A O 1
ATOM 632 N N . ASN A 1 88 ? -18.296 -11.333 1.003 1.00 65.31 88 ASN A N 1
ATOM 633 C CA . ASN A 1 88 ? -17.703 -11.132 -0.309 1.00 65.31 88 ASN A CA 1
ATOM 634 C C . ASN A 1 88 ? -17.161 -12.478 -0.817 1.00 65.31 88 ASN A C 1
ATOM 636 O O . ASN A 1 88 ? -16.003 -12.824 -0.596 1.00 65.31 88 ASN A O 1
ATOM 640 N N . THR A 1 89 ? -18.013 -13.269 -1.471 1.00 70.44 89 THR A N 1
ATOM 641 C CA . THR A 1 89 ? -17.644 -14.567 -2.064 1.00 70.44 89 THR A CA 1
ATOM 642 C C . THR A 1 89 ? -16.581 -14.415 -3.151 1.00 70.44 89 THR A C 1
ATOM 644 O O . THR A 1 89 ? -15.781 -15.322 -3.377 1.00 70.44 89 THR A O 1
ATOM 647 N N . ILE A 1 90 ? -16.521 -13.237 -3.774 1.00 76.38 90 ILE A N 1
ATOM 648 C CA . ILE A 1 90 ? -15.543 -12.890 -4.801 1.00 76.38 90 ILE A CA 1
ATOM 649 C C . ILE A 1 90 ? -14.148 -12.741 -4.180 1.00 76.38 90 ILE A C 1
ATOM 651 O O . ILE A 1 90 ? -13.161 -13.073 -4.830 1.00 76.38 90 ILE A O 1
ATOM 655 N N . ALA A 1 91 ? -14.035 -12.351 -2.908 1.00 77.00 91 ALA A N 1
ATOM 656 C CA . ALA A 1 91 ? -12.739 -12.151 -2.260 1.00 77.00 91 ALA A CA 1
ATOM 657 C C . ALA A 1 91 ? -11.877 -13.426 -2.215 1.00 77.00 91 ALA A C 1
ATOM 659 O O . ALA A 1 91 ? -10.669 -13.361 -2.440 1.00 77.00 91 ALA A O 1
ATOM 660 N N . SER A 1 92 ? -12.490 -14.595 -1.993 1.00 79.31 92 SER A N 1
ATOM 661 C CA . SER A 1 92 ? -11.773 -15.879 -2.012 1.00 79.31 92 SER A CA 1
ATOM 662 C C . SER A 1 92 ? -11.289 -16.245 -3.421 1.00 79.31 92 SER A C 1
ATOM 664 O O . SER A 1 92 ? -10.155 -16.702 -3.591 1.00 79.31 92 SER A O 1
ATOM 666 N N . LEU A 1 93 ? -12.108 -15.978 -4.443 1.00 83.94 93 LEU A N 1
ATOM 667 C CA . LEU A 1 93 ? -11.751 -16.214 -5.844 1.00 83.94 93 LEU A CA 1
ATOM 668 C C . LEU A 1 93 ? -10.666 -15.248 -6.331 1.00 83.94 93 LEU A C 1
ATOM 670 O O . LEU A 1 93 ? -9.767 -15.667 -7.058 1.00 83.94 93 LEU A O 1
ATOM 674 N N . ILE A 1 94 ? -10.724 -13.981 -5.909 1.00 85.19 94 ILE A N 1
ATOM 675 C CA . ILE A 1 94 ? -9.706 -12.966 -6.204 1.00 85.19 94 ILE A CA 1
ATOM 676 C C . ILE A 1 94 ? -8.370 -13.381 -5.606 1.00 85.19 94 ILE A C 1
ATOM 678 O O . ILE A 1 94 ? -7.371 -13.392 -6.322 1.00 85.19 94 ILE A O 1
ATOM 682 N N . ALA A 1 95 ? -8.353 -13.746 -4.322 1.00 83.88 95 ALA A N 1
ATOM 683 C CA . ALA A 1 95 ? -7.127 -14.130 -3.639 1.00 83.88 95 ALA A CA 1
ATOM 684 C C . ALA A 1 95 ? -6.450 -15.312 -4.354 1.00 83.88 95 ALA A C 1
ATOM 686 O O . ALA A 1 95 ? -5.290 -15.219 -4.755 1.00 83.88 95 ALA A O 1
ATOM 687 N N . THR A 1 96 ? -7.202 -16.392 -4.580 1.00 85.31 96 THR A N 1
ATOM 688 C CA . THR A 1 96 ? -6.674 -17.666 -5.094 1.00 85.31 96 THR A CA 1
ATOM 689 C C . THR A 1 96 ? -6.325 -17.649 -6.580 1.00 85.31 96 THR A C 1
ATOM 691 O O . THR A 1 96 ? -5.259 -18.137 -6.947 1.00 85.31 96 THR A O 1
ATOM 694 N N . ASN A 1 97 ? -7.183 -17.091 -7.439 1.00 87.38 97 ASN A N 1
ATOM 695 C CA . ASN A 1 97 ? -7.018 -17.213 -8.894 1.00 87.38 97 ASN A CA 1
ATOM 696 C C . ASN A 1 97 ? -6.290 -16.031 -9.533 1.00 87.38 97 ASN A C 1
ATOM 698 O O . ASN A 1 97 ? -5.685 -16.188 -10.591 1.00 87.38 97 ASN A O 1
ATOM 702 N N . PHE A 1 98 ? -6.351 -14.850 -8.916 1.00 88.81 98 PHE A N 1
ATOM 703 C CA . PHE A 1 98 ? -5.797 -13.635 -9.509 1.00 88.81 98 PHE A CA 1
ATOM 704 C C . PHE A 1 98 ? -4.620 -13.117 -8.698 1.00 88.81 98 PHE A C 1
ATOM 706 O O . PHE A 1 98 ? -3.509 -13.043 -9.209 1.00 88.81 98 PHE A O 1
ATOM 713 N N . PHE A 1 99 ? -4.836 -12.800 -7.426 1.00 91.06 99 PHE A N 1
ATOM 714 C CA . PHE A 1 99 ? -3.861 -12.075 -6.629 1.00 91.06 99 PHE A CA 1
ATOM 715 C C . PHE A 1 99 ? -2.586 -12.887 -6.369 1.00 91.06 99 PHE A C 1
ATOM 717 O O . PHE A 1 99 ? -1.517 -12.460 -6.800 1.00 91.06 99 PHE A O 1
ATOM 724 N N . PHE A 1 100 ? -2.678 -14.064 -5.737 1.00 92.00 100 PHE A N 1
ATOM 725 C CA . PHE A 1 100 ? -1.486 -14.857 -5.406 1.00 92.00 100 PHE A CA 1
ATOM 726 C C . PHE A 1 100 ? -0.693 -15.328 -6.636 1.00 92.00 100 PHE A C 1
ATOM 728 O O . PHE A 1 100 ? 0.534 -15.223 -6.618 1.00 92.00 100 PHE A O 1
ATOM 735 N N . PRO A 1 101 ? -1.321 -15.794 -7.734 1.00 92.88 101 PRO A N 1
ATOM 736 C CA . PRO A 1 101 ? -0.574 -16.160 -8.937 1.00 92.88 101 PRO A CA 1
ATOM 737 C C . PRO A 1 101 ? 0.153 -14.967 -9.573 1.00 92.88 101 PRO A C 1
ATOM 739 O O . PRO A 1 101 ? 1.289 -15.104 -10.037 1.00 92.88 101 PRO A O 1
ATOM 742 N N . LEU A 1 102 ? -0.475 -13.786 -9.579 1.00 90.44 102 LEU A N 1
ATOM 743 C CA . LEU A 1 102 ? 0.131 -12.566 -10.109 1.00 90.44 102 LEU A CA 1
ATOM 744 C C . LEU A 1 102 ? 1.299 -12.099 -9.230 1.00 90.44 102 LEU A C 1
ATOM 746 O O . LEU A 1 102 ? 2.400 -11.857 -9.737 1.00 90.44 102 LEU A O 1
ATOM 750 N N . THR A 1 103 ? 1.115 -12.002 -7.916 1.00 91.31 103 THR A N 1
ATOM 751 C CA . THR A 1 103 ? 2.203 -11.588 -7.020 1.00 91.31 103 THR A CA 1
ATOM 752 C C . THR A 1 103 ? 3.368 -12.575 -7.073 1.00 91.31 103 THR A C 1
ATOM 754 O O . THR A 1 103 ? 4.508 -12.142 -7.242 1.00 91.31 103 THR A O 1
ATOM 757 N N . ALA A 1 104 ? 3.100 -13.886 -7.076 1.00 90.44 104 ALA A N 1
ATOM 758 C CA . ALA A 1 104 ? 4.128 -14.920 -7.184 1.00 90.44 104 ALA A CA 1
ATOM 759 C C . ALA A 1 104 ? 4.934 -14.814 -8.488 1.00 90.44 104 ALA A C 1
ATOM 761 O O . ALA A 1 104 ? 6.167 -14.892 -8.467 1.00 90.44 104 ALA A O 1
ATOM 762 N N . ARG A 1 105 ? 4.272 -14.579 -9.632 1.00 89.12 105 ARG A N 1
ATOM 763 C CA . ARG A 1 105 ? 4.972 -14.410 -10.916 1.00 89.12 105 ARG A CA 1
ATOM 764 C C . ARG A 1 105 ? 5.868 -13.175 -10.911 1.00 89.12 105 ARG A C 1
ATOM 766 O O . ARG A 1 105 ? 6.992 -13.243 -11.412 1.00 89.12 105 ARG A O 1
ATOM 773 N N . LEU A 1 106 ? 5.402 -12.061 -10.342 1.00 88.06 106 LEU A N 1
ATOM 774 C CA . LEU A 1 106 ? 6.216 -10.848 -10.266 1.00 88.06 106 LEU A CA 1
ATOM 775 C C . LEU A 1 106 ? 7.396 -11.025 -9.308 1.00 88.06 106 LEU A C 1
ATOM 777 O O . LEU A 1 106 ? 8.512 -10.640 -9.640 1.00 88.06 106 LEU A O 1
ATOM 781 N N . GLN A 1 107 ? 7.188 -11.665 -8.160 1.00 89.50 107 GLN A N 1
ATOM 782 C CA . GLN A 1 107 ? 8.268 -11.988 -7.228 1.00 89.50 107 GLN A CA 1
ATOM 783 C C . GLN A 1 107 ? 9.315 -12.908 -7.859 1.00 89.50 107 GLN A C 1
ATOM 785 O O . GLN A 1 107 ? 10.515 -12.689 -7.687 1.00 89.50 107 GLN A O 1
ATOM 790 N N . HIS A 1 108 ? 8.887 -13.909 -8.630 1.00 88.62 108 HIS A N 1
ATOM 791 C CA . HIS A 1 108 ? 9.804 -14.758 -9.381 1.00 88.62 108 HIS A CA 1
ATOM 792 C C . HIS A 1 108 ? 10.609 -13.939 -10.402 1.00 88.62 108 HIS A C 1
ATOM 794 O O . HIS A 1 108 ? 11.835 -14.047 -10.458 1.00 88.62 108 HIS A O 1
ATOM 800 N N . ALA A 1 109 ? 9.947 -13.047 -11.145 1.00 86.56 109 ALA A N 1
ATOM 801 C CA . ALA A 1 109 ? 10.615 -12.136 -12.071 1.00 86.56 109 ALA A CA 1
ATOM 802 C C . ALA A 1 109 ? 11.598 -11.187 -11.357 1.00 86.56 109 ALA A C 1
ATOM 804 O O . ALA A 1 109 ? 12.670 -10.902 -11.886 1.00 86.56 109 ALA A O 1
ATOM 805 N N . LEU A 1 110 ? 11.282 -10.737 -10.139 1.00 85.75 110 LEU A N 1
ATOM 806 C CA . LEU A 1 110 ? 12.144 -9.873 -9.329 1.00 85.75 110 LEU A CA 1
ATOM 807 C C . LEU A 1 110 ? 13.416 -10.564 -8.839 1.00 85.75 110 LEU A C 1
ATOM 809 O O . LEU A 1 110 ? 14.437 -9.891 -8.697 1.00 85.75 110 LEU A O 1
ATOM 813 N N . ARG A 1 111 ? 13.372 -11.880 -8.612 1.00 86.62 111 ARG A N 1
ATOM 814 C CA . ARG A 1 111 ? 14.537 -12.694 -8.225 1.00 86.62 111 ARG A CA 1
ATOM 815 C C . ARG A 1 111 ? 15.437 -13.055 -9.411 1.00 86.62 111 ARG A C 1
ATOM 817 O O . ARG A 1 111 ? 16.555 -13.516 -9.201 1.00 86.62 111 ARG A O 1
ATOM 824 N N . SER A 1 112 ? 14.973 -12.838 -10.641 1.00 85.69 112 SER A N 1
ATOM 825 C CA . SER A 1 112 ? 15.775 -13.051 -11.846 1.00 85.69 112 SER A CA 1
ATOM 826 C C . SER A 1 112 ? 17.001 -12.115 -11.869 1.00 85.69 112 SER A C 1
ATOM 828 O O . SER A 1 112 ? 16.919 -10.974 -11.396 1.00 85.69 112 SER A O 1
ATOM 830 N N . PRO A 1 113 ? 18.160 -12.546 -12.403 1.00 81.38 113 PRO A N 1
ATOM 831 C CA . PRO A 1 113 ? 19.352 -11.706 -12.482 1.00 81.38 113 PRO A CA 1
ATOM 832 C C . PRO A 1 113 ? 19.081 -10.378 -13.202 1.00 81.38 113 PRO A C 1
ATOM 834 O O . PRO A 1 113 ? 18.300 -10.292 -14.150 1.00 81.38 113 PRO A O 1
ATOM 837 N N . ALA A 1 114 ? 19.772 -9.315 -12.780 1.00 76.06 114 ALA A N 1
ATOM 838 C CA . ALA A 1 114 ? 19.564 -7.951 -13.282 1.00 76.06 114 ALA A CA 1
ATOM 839 C C . ALA A 1 114 ? 19.725 -7.804 -14.810 1.00 76.06 114 ALA A C 1
ATOM 841 O O . ALA A 1 114 ? 19.120 -6.915 -15.403 1.00 76.06 114 ALA A O 1
ATOM 842 N N . SER A 1 115 ? 20.514 -8.673 -15.453 1.00 74.88 115 SER A N 1
ATOM 843 C CA . SER A 1 115 ? 20.630 -8.728 -16.918 1.00 74.88 115 SER A CA 1
ATOM 844 C C . SER A 1 115 ? 19.311 -9.146 -17.582 1.00 74.88 115 SER A C 1
ATOM 846 O O . SER A 1 115 ? 18.858 -8.521 -18.535 1.00 74.88 115 SER A O 1
ATOM 848 N N . HIS A 1 116 ? 18.634 -10.143 -17.012 1.00 75.50 116 HIS A N 1
ATOM 849 C CA . HIS A 1 116 ? 17.370 -10.656 -17.530 1.00 75.50 116 HIS A CA 1
ATOM 850 C C . HIS A 1 116 ? 16.174 -9.775 -17.129 1.00 75.50 116 HIS A C 1
ATOM 852 O O . HIS A 1 116 ? 15.199 -9.696 -17.871 1.00 75.50 116 HIS A O 1
ATOM 858 N N . ARG A 1 117 ? 16.245 -9.074 -15.986 1.00 76.44 117 ARG A N 1
ATOM 859 C CA . ARG A 1 117 ? 15.203 -8.119 -15.557 1.00 76.44 117 ARG A CA 1
ATOM 860 C C . ARG A 1 117 ? 15.124 -6.889 -16.456 1.00 76.44 117 ARG A C 1
ATOM 862 O O . ARG A 1 117 ? 14.030 -6.511 -16.846 1.00 76.44 117 ARG A O 1
ATOM 869 N N . ARG A 1 118 ? 16.266 -6.310 -16.845 1.00 70.69 118 ARG A N 1
ATOM 870 C CA . ARG A 1 118 ? 16.301 -5.126 -17.725 1.00 70.69 118 ARG A CA 1
ATOM 871 C C . ARG A 1 118 ? 15.679 -5.368 -19.102 1.00 70.69 118 ARG A C 1
ATOM 873 O O . ARG A 1 118 ? 15.129 -4.445 -19.682 1.00 70.69 118 ARG A O 1
ATOM 880 N N . ASN A 1 119 ? 15.737 -6.607 -19.588 1.00 71.56 119 ASN A N 1
ATOM 881 C CA . ASN A 1 119 ? 15.193 -6.987 -20.890 1.00 71.56 119 ASN A CA 1
ATOM 882 C C . ASN A 1 119 ? 13.783 -7.588 -20.801 1.00 71.56 119 ASN A C 1
ATOM 884 O O . ASN A 1 119 ? 13.193 -7.904 -21.834 1.00 71.56 119 ASN A O 1
ATOM 888 N N . ALA A 1 120 ? 13.240 -7.798 -19.595 1.00 79.31 120 ALA A N 1
ATOM 889 C CA . ALA A 1 120 ? 11.917 -8.384 -19.468 1.00 79.31 120 ALA A CA 1
ATOM 890 C C . ALA A 1 120 ? 10.843 -7.297 -19.656 1.00 79.31 120 ALA A C 1
ATOM 892 O O . ALA A 1 120 ? 10.874 -6.279 -18.961 1.00 79.31 120 ALA A O 1
ATOM 893 N N . PRO A 1 121 ? 9.836 -7.532 -20.516 1.00 79.50 121 PRO A N 1
ATOM 894 C CA . PRO A 1 121 ? 8.810 -6.535 -20.830 1.00 79.50 121 PRO A CA 1
ATOM 895 C C . PRO A 1 121 ? 7.987 -6.126 -19.600 1.00 79.50 121 PRO A C 1
ATOM 897 O O . PRO A 1 121 ? 7.463 -5.020 -19.547 1.00 79.50 121 PRO A O 1
ATOM 900 N N . LEU A 1 122 ? 7.921 -6.990 -18.579 1.00 78.69 122 LEU A N 1
ATOM 901 C CA . LEU A 1 122 ? 7.216 -6.744 -17.316 1.00 78.69 122 LEU A CA 1
ATOM 902 C C . LEU A 1 122 ? 7.774 -5.562 -16.508 1.00 78.69 122 LEU A C 1
ATOM 904 O O . LEU A 1 122 ? 7.039 -5.007 -15.697 1.00 78.69 122 LEU A O 1
ATOM 908 N N . PHE A 1 123 ? 9.037 -5.177 -16.721 1.00 81.50 123 PHE A N 1
ATOM 909 C CA . PHE A 1 123 ? 9.678 -4.065 -16.008 1.00 81.50 123 PHE A CA 1
ATOM 910 C C . PHE A 1 123 ? 9.667 -2.748 -16.793 1.00 81.50 123 PHE A C 1
ATOM 912 O O . PHE A 1 123 ? 10.263 -1.770 -16.355 1.00 81.50 123 PHE A O 1
ATOM 919 N N . GLN A 1 124 ? 8.966 -2.683 -17.928 1.00 84.62 124 GLN A N 1
ATOM 920 C CA . GLN A 1 124 ? 8.712 -1.413 -18.602 1.00 84.62 124 GLN A CA 1
ATOM 921 C C . GLN A 1 124 ? 7.810 -0.530 -17.721 1.00 84.62 124 GLN A C 1
ATOM 923 O O . GLN A 1 124 ? 6.740 -0.975 -17.305 1.00 84.62 124 GLN A O 1
ATOM 928 N N . SER A 1 125 ? 8.192 0.730 -17.482 1.00 83.44 125 SER A N 1
ATOM 929 C CA . SER A 1 125 ? 7.570 1.623 -16.483 1.00 83.44 125 SER A CA 1
ATOM 930 C C . SER A 1 125 ? 6.045 1.738 -16.617 1.00 83.44 125 SER A C 1
ATOM 932 O O . SER A 1 125 ? 5.318 1.711 -15.628 1.00 83.44 125 SER A O 1
ATOM 934 N N . HIS A 1 126 ? 5.532 1.799 -17.850 1.00 82.56 126 HIS A N 1
ATOM 935 C CA . HIS A 1 126 ? 4.091 1.891 -18.113 1.00 82.56 126 HIS A CA 1
ATOM 936 C C . HIS A 1 126 ? 3.349 0.582 -17.813 1.00 82.56 126 HIS A C 1
ATOM 938 O O . HIS A 1 126 ? 2.276 0.601 -17.210 1.00 82.56 126 HIS A O 1
ATOM 944 N N . LEU A 1 127 ? 3.925 -0.561 -18.200 1.00 86.69 127 LEU A N 1
ATOM 945 C CA . LEU A 1 127 ? 3.317 -1.867 -17.956 1.00 86.69 127 LEU A CA 1
ATOM 946 C C . LEU A 1 127 ? 3.357 -2.216 -16.466 1.00 86.69 127 LEU A C 1
ATOM 948 O O . LEU A 1 127 ? 2.374 -2.717 -15.926 1.00 86.69 127 LEU A O 1
ATOM 952 N N . LEU A 1 128 ? 4.465 -1.899 -15.798 1.00 87.44 128 LEU A N 1
ATOM 953 C CA . LEU A 1 128 ? 4.627 -2.083 -14.362 1.00 87.44 128 LEU A CA 1
ATOM 954 C C . LEU A 1 128 ? 3.660 -1.189 -13.574 1.00 87.44 128 LEU A C 1
ATOM 956 O O . LEU A 1 128 ? 3.008 -1.669 -12.650 1.00 87.44 128 LEU A O 1
ATOM 960 N N . SER A 1 129 ? 3.502 0.078 -13.970 1.00 88.88 129 SER A N 1
ATOM 961 C CA . SER A 1 129 ? 2.515 0.991 -13.375 1.00 88.88 129 SER A CA 1
ATOM 962 C C . SER A 1 129 ? 1.089 0.440 -13.501 1.00 88.88 129 SER A C 1
ATOM 964 O O . SER A 1 129 ? 0.357 0.384 -12.511 1.00 88.88 129 SER A O 1
ATOM 966 N N . LEU A 1 130 ? 0.709 -0.052 -14.687 1.00 89.00 130 LEU A N 1
ATOM 967 C CA . LEU A 1 130 ? -0.598 -0.678 -14.909 1.00 89.00 130 LEU A CA 1
ATOM 968 C C . LEU A 1 130 ? -0.769 -1.935 -14.046 1.00 89.00 130 LEU A C 1
ATOM 970 O O . LEU A 1 130 ? -1.797 -2.106 -13.398 1.00 89.00 130 LEU A O 1
ATOM 974 N N . TYR A 1 131 ? 0.253 -2.787 -13.990 1.00 89.62 131 TYR A N 1
ATOM 975 C CA . TYR A 1 131 ? 0.251 -4.000 -13.179 1.00 89.62 131 TYR A CA 1
ATOM 976 C C . TYR A 1 131 ? 0.026 -3.696 -11.693 1.00 89.62 131 TYR A C 1
ATOM 978 O O . TYR A 1 131 ? -0.831 -4.296 -11.045 1.00 89.62 131 TYR A O 1
ATOM 986 N N . LEU A 1 132 ? 0.742 -2.713 -11.153 1.00 91.06 132 LEU A N 1
ATOM 987 C CA . LEU A 1 132 ? 0.607 -2.295 -9.759 1.00 91.06 132 LEU A CA 1
ATOM 988 C C . LEU A 1 132 ? -0.770 -1.694 -9.468 1.00 91.06 132 LEU A C 1
ATOM 990 O O . LEU A 1 132 ? -1.384 -2.049 -8.464 1.00 91.06 132 LEU A O 1
ATOM 994 N N . LYS A 1 133 ? -1.305 -0.868 -10.377 1.00 91.00 133 LYS A N 1
ATOM 995 C CA . LYS A 1 133 ? -2.685 -0.370 -10.277 1.00 91.00 133 LYS A CA 1
ATOM 996 C C . LYS A 1 133 ? -3.698 -1.515 -10.281 1.00 91.00 133 LYS A C 1
ATOM 998 O O . LYS A 1 133 ? -4.629 -1.494 -9.486 1.00 91.00 133 LYS A O 1
ATOM 1003 N N . THR A 1 134 ? -3.506 -2.552 -11.103 1.00 91.50 134 THR A N 1
ATOM 1004 C CA . THR A 1 134 ? -4.398 -3.725 -11.067 1.00 91.50 134 THR A CA 1
ATOM 1005 C C . THR A 1 134 ? -4.325 -4.464 -9.735 1.00 91.50 134 THR A C 1
ATOM 1007 O O . THR A 1 134 ? -5.368 -4.828 -9.203 1.00 91.50 134 THR A O 1
ATOM 1010 N N . LEU A 1 135 ? -3.137 -4.626 -9.143 1.00 90.56 135 LEU A N 1
ATOM 1011 C CA . LEU A 1 135 ? -3.004 -5.222 -7.810 1.00 90.56 135 LEU A CA 1
ATOM 1012 C C . LEU A 1 135 ? -3.693 -4.372 -6.732 1.00 90.56 135 LEU A C 1
ATOM 1014 O O . LEU A 1 135 ? -4.365 -4.933 -5.867 1.00 90.56 135 LEU A O 1
ATOM 1018 N N . ALA A 1 136 ? -3.583 -3.043 -6.818 1.00 90.31 136 ALA A N 1
ATOM 1019 C CA . ALA A 1 136 ? -4.274 -2.108 -5.929 1.00 90.31 136 ALA A CA 1
ATOM 1020 C C . ALA A 1 136 ? -5.806 -2.252 -6.023 1.00 90.31 136 ALA A C 1
ATOM 1022 O O . ALA A 1 136 ? -6.500 -2.324 -5.010 1.00 90.31 136 ALA A O 1
ATOM 1023 N N . VAL A 1 137 ? -6.342 -2.375 -7.240 1.00 90.31 137 VAL A N 1
ATOM 1024 C CA . VAL A 1 137 ? -7.778 -2.603 -7.454 1.00 90.31 137 VAL A CA 1
ATOM 1025 C C . VAL A 1 137 ? -8.204 -3.983 -6.950 1.00 90.31 137 VAL A C 1
ATOM 1027 O O . VAL A 1 137 ? -9.256 -4.099 -6.331 1.00 90.31 137 VAL A O 1
ATOM 1030 N N . LEU A 1 138 ? -7.396 -5.027 -7.158 1.00 90.06 138 LEU A N 1
ATOM 1031 C CA . LEU A 1 138 ? -7.711 -6.380 -6.685 1.00 90.06 138 LEU A CA 1
ATOM 1032 C C . LEU A 1 138 ? -7.760 -6.461 -5.155 1.00 90.06 138 LEU A C 1
ATOM 1034 O O . LEU A 1 138 ? -8.668 -7.097 -4.619 1.00 90.06 138 LEU A O 1
ATOM 1038 N N . ILE A 1 139 ? -6.826 -5.814 -4.446 1.00 88.81 139 ILE A N 1
ATOM 1039 C CA . ILE A 1 139 ? -6.852 -5.797 -2.976 1.00 88.81 139 ILE A CA 1
ATOM 1040 C C . ILE A 1 139 ? -8.036 -4.975 -2.452 1.00 88.81 139 ILE A C 1
ATOM 1042 O O . ILE A 1 139 ? -8.722 -5.418 -1.531 1.00 88.81 139 ILE A O 1
ATOM 1046 N N . HIS A 1 140 ? -8.353 -3.846 -3.094 1.00 87.56 140 HIS A N 1
ATOM 1047 C CA . HIS A 1 140 ? -9.520 -3.039 -2.741 1.00 87.56 140 HIS A CA 1
ATOM 1048 C C . HIS A 1 140 ? -10.843 -3.780 -3.003 1.00 87.56 140 HIS A C 1
ATOM 1050 O O . HIS A 1 140 ? -11.735 -3.775 -2.158 1.00 87.56 140 HIS A O 1
ATOM 1056 N N . ALA A 1 141 ? -10.949 -4.505 -4.120 1.00 85.81 141 ALA A N 1
ATOM 1057 C CA . ALA A 1 141 ? -12.122 -5.311 -4.467 1.00 85.81 141 ALA A CA 1
ATOM 1058 C C . ALA A 1 141 ? -12.303 -6.550 -3.570 1.00 85.81 141 ALA A C 1
ATOM 1060 O O . ALA A 1 141 ? -13.433 -6.995 -3.350 1.00 85.81 141 ALA A O 1
ATOM 1061 N N . ALA A 1 142 ? -11.215 -7.115 -3.033 1.00 84.56 142 ALA A N 1
ATOM 1062 C CA . ALA A 1 142 ? -11.297 -8.172 -2.025 1.00 84.56 142 ALA A CA 1
ATOM 1063 C C . ALA A 1 142 ? -11.920 -7.648 -0.717 1.00 84.56 142 ALA A C 1
ATOM 1065 O O . ALA A 1 142 ? -12.703 -8.354 -0.073 1.00 84.56 142 ALA A O 1
ATOM 1066 N N . GLY A 1 143 ? -11.646 -6.385 -0.382 1.00 81.31 143 GLY A N 1
ATOM 1067 C CA . GLY A 1 143 ? -12.241 -5.683 0.746 1.00 81.31 143 GLY A CA 1
ATOM 1068 C C . GLY A 1 143 ? -11.798 -6.219 2.116 1.00 81.31 143 GLY A C 1
ATOM 1069 O O . GLY A 1 143 ? -11.103 -7.229 2.222 1.00 81.31 143 GLY A O 1
ATOM 1070 N N . PRO A 1 144 ? -12.210 -5.552 3.204 1.00 81.25 144 PRO A N 1
ATOM 1071 C CA . PRO A 1 144 ? -11.728 -5.850 4.554 1.00 81.25 144 PRO A CA 1
ATOM 1072 C C . PRO A 1 144 ? -12.213 -7.184 5.136 1.00 81.25 144 PRO A C 1
ATOM 1074 O O . PRO A 1 144 ? -11.634 -7.695 6.089 1.00 81.25 144 PRO A O 1
ATOM 1077 N N . SER A 1 145 ? -13.306 -7.743 4.610 1.00 75.44 145 SER A N 1
ATOM 1078 C CA . SER A 1 145 ? -13.945 -8.951 5.155 1.00 75.44 145 SER A CA 1
ATOM 1079 C C . SER A 1 145 ? -13.312 -10.260 4.667 1.00 75.44 145 SER A C 1
ATOM 1081 O O . SER A 1 145 ? -13.861 -11.333 4.917 1.00 75.44 145 SER A O 1
ATOM 1083 N N . THR A 1 146 ? -12.187 -10.196 3.950 1.00 78.69 146 THR A N 1
ATOM 1084 C CA . THR A 1 146 ? -11.502 -11.382 3.430 1.00 78.69 146 THR A CA 1
ATOM 1085 C C . THR A 1 146 ? -10.599 -12.028 4.480 1.00 78.69 146 THR A C 1
ATOM 1087 O O . THR A 1 146 ? -9.760 -11.376 5.095 1.00 78.69 146 THR A O 1
ATOM 1090 N N . LEU A 1 147 ? -10.729 -13.345 4.666 1.00 79.50 147 LEU A N 1
ATOM 1091 C CA . LEU A 1 147 ? -9.890 -14.113 5.598 1.00 79.50 147 LEU A CA 1
ATOM 1092 C C . LEU A 1 147 ? -8.416 -14.155 5.168 1.00 79.50 147 LEU A C 1
ATOM 1094 O O . LEU A 1 147 ? -7.533 -14.306 6.005 1.00 79.50 147 LEU A O 1
ATOM 1098 N N . ALA A 1 148 ? -8.147 -13.996 3.870 1.00 81.56 148 ALA A N 1
ATOM 1099 C CA . ALA A 1 148 ? -6.797 -13.996 3.317 1.00 81.56 148 ALA A CA 1
ATOM 1100 C C . ALA A 1 148 ? -6.106 -12.620 3.400 1.00 81.56 148 ALA A C 1
ATOM 1102 O O . ALA A 1 148 ? -4.992 -12.478 2.899 1.00 81.56 148 ALA A O 1
ATOM 1103 N N . LEU A 1 149 ? -6.735 -11.605 4.014 1.00 85.69 149 LEU A N 1
ATOM 1104 C CA . LEU A 1 149 ? -6.231 -10.227 4.011 1.00 85.69 149 LEU A CA 1
ATOM 1105 C C . LEU A 1 149 ? -4.813 -10.088 4.581 1.00 85.69 149 LEU A 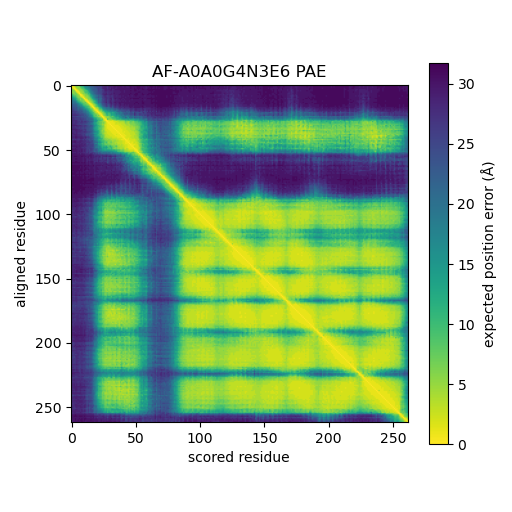C 1
ATOM 1107 O O . LEU A 1 149 ? -4.007 -9.414 3.937 1.00 85.69 149 LEU A O 1
ATOM 1111 N N . PRO A 1 150 ? -4.457 -10.719 5.722 1.00 87.56 150 PRO A N 1
ATOM 1112 C CA . PRO A 1 150 ? -3.109 -10.584 6.272 1.00 87.56 150 PRO A CA 1
ATOM 1113 C C . PRO A 1 150 ? -2.049 -11.136 5.315 1.00 87.56 150 PRO A C 1
ATOM 1115 O O . PRO A 1 150 ? -1.021 -10.504 5.088 1.00 87.56 150 PRO A O 1
ATOM 1118 N N . GLN A 1 151 ? -2.340 -12.273 4.675 1.00 88.75 151 GLN A N 1
ATOM 1119 C CA . GLN A 1 151 ? -1.442 -12.889 3.702 1.00 88.75 151 GLN A CA 1
ATOM 1120 C C . GLN A 1 151 ? -1.337 -12.046 2.426 1.00 88.75 151 GLN A C 1
ATOM 1122 O O . GLN A 1 151 ? -0.237 -11.802 1.940 1.00 88.75 151 GLN A O 1
ATOM 1127 N N . MET A 1 152 ? -2.460 -11.547 1.901 1.00 89.94 152 MET A N 1
ATOM 1128 C CA . MET A 1 152 ? -2.456 -10.665 0.729 1.00 89.94 152 MET A CA 1
ATOM 1129 C C . MET A 1 152 ? -1.668 -9.375 0.991 1.00 89.94 152 MET A C 1
ATOM 1131 O O . MET A 1 152 ? -0.905 -8.930 0.135 1.00 89.94 152 MET A O 1
ATOM 1135 N N . THR A 1 153 ? -1.820 -8.809 2.188 1.00 90.88 153 THR A N 1
ATOM 1136 C CA . THR A 1 153 ? -1.110 -7.604 2.631 1.00 90.88 153 THR A CA 1
ATOM 1137 C C . THR A 1 153 ? 0.393 -7.862 2.709 1.00 90.88 153 THR A C 1
ATOM 1139 O O . THR A 1 153 ? 1.155 -7.110 2.113 1.00 90.88 153 THR A O 1
ATOM 1142 N N . ALA A 1 154 ? 0.831 -8.952 3.347 1.00 91.12 154 ALA A N 1
ATOM 1143 C CA . ALA A 1 154 ? 2.251 -9.300 3.439 1.00 91.12 154 ALA A CA 1
ATOM 1144 C C . ALA A 1 154 ? 2.900 -9.519 2.058 1.00 91.12 154 ALA A C 1
ATOM 1146 O O . ALA A 1 154 ? 4.000 -9.030 1.795 1.00 91.12 154 ALA A O 1
ATOM 1147 N N . GLU A 1 155 ? 2.217 -10.218 1.147 1.00 91.88 155 GLU A N 1
ATOM 1148 C CA . GLU A 1 155 ? 2.717 -10.459 -0.214 1.00 91.88 155 GLU A CA 1
ATOM 1149 C C . GLU A 1 155 ? 2.836 -9.161 -1.029 1.00 91.88 155 GLU A C 1
ATOM 1151 O O . GLU A 1 155 ? 3.841 -8.951 -1.718 1.00 91.88 155 GLU A O 1
ATOM 1156 N N . LEU A 1 156 ? 1.839 -8.269 -0.934 1.00 91.81 156 LEU A N 1
ATOM 1157 C CA . LEU A 1 156 ? 1.870 -6.963 -1.597 1.00 91.81 156 LEU A CA 1
ATOM 1158 C C . LEU A 1 156 ? 2.976 -6.075 -1.030 1.00 91.81 156 LEU A C 1
ATOM 1160 O O . LEU A 1 156 ? 3.711 -5.447 -1.790 1.00 91.81 156 LEU A O 1
ATOM 1164 N N . TRP A 1 157 ? 3.119 -6.047 0.293 1.00 92.69 157 TRP A N 1
ATOM 1165 C CA . TRP A 1 157 ? 4.100 -5.208 0.969 1.00 92.69 157 TRP A CA 1
ATOM 1166 C C . TRP A 1 157 ? 5.530 -5.611 0.602 1.00 92.69 157 TRP A C 1
ATOM 1168 O O . TRP A 1 157 ? 6.331 -4.765 0.200 1.00 92.69 157 TRP A O 1
ATOM 1178 N N . ASN A 1 158 ? 5.826 -6.914 0.628 1.00 91.50 158 ASN A N 1
ATOM 1179 C CA . ASN A 1 158 ? 7.115 -7.454 0.190 1.00 91.50 158 ASN A CA 1
ATOM 1180 C C . ASN A 1 158 ? 7.419 -7.114 -1.274 1.00 91.50 158 ASN A C 1
ATOM 1182 O O . ASN A 1 158 ? 8.555 -6.792 -1.627 1.00 91.50 158 ASN A O 1
ATOM 1186 N N . LEU A 1 159 ? 6.403 -7.162 -2.135 1.00 91.44 159 LEU A N 1
ATOM 1187 C CA . LEU A 1 159 ? 6.528 -6.826 -3.550 1.00 91.44 159 LEU A CA 1
ATOM 1188 C C . LEU A 1 159 ? 6.819 -5.331 -3.757 1.00 91.44 159 LEU A C 1
ATOM 1190 O O . LEU A 1 159 ? 7.715 -4.993 -4.531 1.00 91.44 159 LEU A O 1
ATOM 1194 N N . ILE A 1 160 ? 6.123 -4.448 -3.037 1.00 91.75 160 ILE A N 1
ATOM 1195 C CA . ILE A 1 160 ? 6.348 -2.994 -3.074 1.00 91.75 160 ILE A CA 1
ATOM 1196 C C . ILE A 1 160 ? 7.769 -2.668 -2.607 1.00 91.75 160 ILE A C 1
ATOM 1198 O O . ILE A 1 160 ? 8.518 -1.980 -3.304 1.00 91.75 160 ILE A O 1
ATOM 1202 N N . LEU A 1 161 ? 8.181 -3.238 -1.473 1.00 90.62 161 LEU A N 1
ATOM 1203 C CA . LEU A 1 161 ? 9.525 -3.065 -0.932 1.00 90.62 161 LEU A CA 1
ATOM 1204 C C . LEU A 1 161 ? 10.605 -3.647 -1.851 1.00 90.62 161 LEU A C 1
ATOM 1206 O O . LEU A 1 161 ? 11.692 -3.081 -1.917 1.00 90.62 161 LEU A O 1
ATOM 1210 N N . GLY A 1 162 ? 10.324 -4.721 -2.589 1.00 88.50 162 GLY A N 1
ATOM 1211 C CA . GLY A 1 162 ? 11.238 -5.279 -3.589 1.00 88.50 162 GLY A CA 1
ATOM 1212 C C . GLY A 1 162 ? 11.384 -4.421 -4.853 1.00 88.50 162 GLY A C 1
ATOM 1213 O O . GLY A 1 162 ? 12.432 -4.459 -5.500 1.00 88.50 162 GLY A O 1
ATOM 1214 N N . LEU A 1 163 ? 10.362 -3.632 -5.198 1.00 88.25 163 LEU A N 1
ATOM 1215 C CA . LEU A 1 163 ? 10.338 -2.752 -6.375 1.00 88.25 163 LEU A CA 1
ATOM 1216 C C . LEU A 1 163 ? 10.865 -1.339 -6.107 1.00 88.25 163 LEU A C 1
ATOM 1218 O O . LEU A 1 163 ? 11.189 -0.628 -7.059 1.00 88.25 163 LEU A O 1
ATOM 1222 N N . ARG A 1 164 ? 11.000 -0.936 -4.839 1.00 84.69 164 ARG A N 1
ATOM 1223 C CA . ARG A 1 164 ? 11.392 0.428 -4.434 1.00 84.69 164 ARG A CA 1
ATOM 1224 C C . ARG A 1 164 ? 12.656 0.951 -5.124 1.00 84.69 164 ARG A C 1
ATOM 1226 O O . ARG A 1 164 ? 12.722 2.114 -5.504 1.00 84.69 164 ARG A O 1
ATOM 1233 N N . THR A 1 165 ? 13.650 0.083 -5.321 1.00 79.12 165 THR A N 1
ATOM 1234 C CA . THR A 1 165 ? 14.942 0.440 -5.929 1.00 79.12 165 THR A CA 1
ATOM 1235 C C . THR A 1 165 ? 14.847 0.633 -7.438 1.00 79.12 165 THR A C 1
ATOM 1237 O O . THR A 1 165 ? 15.644 1.367 -8.010 1.00 79.12 165 THR A O 1
ATOM 1240 N N . GLN A 1 166 ? 13.866 -0.002 -8.082 1.00 73.81 166 GLN A N 1
ATOM 1241 C CA . GLN A 1 166 ? 13.610 0.131 -9.515 1.00 73.81 166 GLN A CA 1
ATOM 1242 C C . GLN A 1 166 ? 12.697 1.320 -9.823 1.00 73.81 166 GLN A C 1
ATOM 1244 O O . GLN A 1 166 ? 12.749 1.852 -10.923 1.00 73.81 166 GLN A O 1
ATOM 1249 N N . ALA A 1 167 ? 11.878 1.743 -8.857 1.00 66.94 167 ALA A N 1
ATOM 1250 C CA . ALA A 1 167 ? 10.942 2.851 -9.016 1.00 66.94 167 ALA A CA 1
ATOM 1251 C C . ALA A 1 167 ? 11.581 4.240 -8.855 1.00 66.94 167 ALA A C 1
ATOM 1253 O O . ALA A 1 167 ? 11.021 5.209 -9.351 1.00 66.94 167 ALA A O 1
ATOM 1254 N N . ALA A 1 168 ? 12.745 4.346 -8.204 1.00 64.12 168 ALA A N 1
ATOM 1255 C CA . ALA A 1 168 ? 13.386 5.623 -7.878 1.00 64.12 168 ALA A CA 1
ATOM 1256 C C . ALA A 1 168 ? 13.577 6.615 -9.056 1.00 64.12 168 ALA A C 1
ATOM 1258 O O . ALA A 1 168 ? 13.395 7.808 -8.823 1.00 64.12 168 ALA A O 1
ATOM 1259 N N . PRO A 1 169 ? 13.907 6.196 -10.296 1.00 70.50 169 PRO A N 1
ATOM 1260 C CA . PRO A 1 169 ? 13.980 7.122 -11.433 1.00 70.50 169 PRO A CA 1
ATOM 1261 C C . PRO A 1 169 ? 12.631 7.354 -12.141 1.00 70.50 169 PRO A C 1
ATOM 1263 O O . PRO A 1 169 ? 12.505 8.303 -12.910 1.00 70.50 169 PRO A O 1
ATOM 1266 N N . ASP A 1 170 ? 11.619 6.518 -11.886 1.00 82.56 170 ASP A N 1
ATOM 1267 C CA . ASP A 1 170 ? 10.388 6.456 -12.674 1.00 82.56 170 ASP A CA 1
ATOM 1268 C C . ASP A 1 170 ? 9.177 6.979 -11.885 1.00 82.56 170 ASP A C 1
ATOM 1270 O O . ASP A 1 170 ? 8.576 6.282 -11.055 1.00 82.56 170 ASP A O 1
ATOM 1274 N N . LEU A 1 171 ? 8.739 8.194 -12.221 1.00 85.06 171 LEU A N 1
ATOM 1275 C CA . LEU A 1 171 ? 7.551 8.824 -11.640 1.00 85.06 171 LEU A CA 1
ATOM 1276 C C . LEU A 1 171 ? 6.248 7.994 -11.767 1.00 85.06 171 LEU A C 1
ATOM 1278 O O . LEU A 1 171 ? 5.556 7.837 -10.757 1.00 85.06 171 LEU A O 1
ATOM 1282 N N . PRO A 1 172 ? 5.882 7.413 -12.934 1.00 85.06 172 PRO A N 1
ATOM 1283 C CA . PRO A 1 172 ? 4.618 6.677 -13.064 1.00 85.06 172 PRO A CA 1
ATOM 1284 C C . PRO A 1 172 ? 4.608 5.356 -12.284 1.00 85.06 172 PRO A C 1
ATOM 1286 O O . PRO A 1 172 ? 3.546 4.903 -11.844 1.00 85.06 172 PRO A O 1
ATOM 1289 N N . THR A 1 173 ? 5.778 4.743 -12.099 1.00 88.38 173 THR A N 1
ATOM 1290 C CA . THR A 1 173 ? 5.949 3.533 -11.288 1.00 88.38 173 THR A CA 1
ATOM 1291 C C . THR A 1 173 ? 5.820 3.875 -9.807 1.00 88.38 173 THR A C 1
ATOM 1293 O O . THR A 1 173 ? 5.062 3.223 -9.092 1.00 88.38 173 THR A O 1
ATOM 1296 N N . THR A 1 174 ? 6.489 4.943 -9.360 1.00 89.88 174 THR A N 1
ATOM 1297 C CA . THR A 1 174 ? 6.404 5.433 -7.976 1.00 89.88 174 THR A CA 1
ATOM 1298 C C . THR A 1 174 ? 4.974 5.814 -7.604 1.00 89.88 174 THR A C 1
ATOM 1300 O O . THR A 1 174 ? 4.477 5.397 -6.560 1.00 89.88 174 THR A O 1
ATOM 1303 N N . HIS A 1 175 ? 4.271 6.519 -8.492 1.00 90.12 175 HIS A N 1
ATOM 1304 C CA . HIS A 1 175 ? 2.858 6.844 -8.312 1.00 90.12 175 HIS A CA 1
ATOM 1305 C C . HIS A 1 175 ? 1.997 5.589 -8.100 1.00 90.12 175 HIS A C 1
ATOM 1307 O O . HIS A 1 175 ? 1.214 5.521 -7.157 1.00 90.12 175 HIS A O 1
ATOM 1313 N N . ALA A 1 176 ? 2.169 4.564 -8.938 1.00 90.94 176 ALA A N 1
ATOM 1314 C CA . ALA A 1 176 ? 1.401 3.327 -8.818 1.00 90.94 176 ALA A CA 1
ATOM 1315 C C . ALA A 1 176 ? 1.738 2.521 -7.552 1.00 90.94 176 ALA A C 1
ATOM 1317 O O . ALA A 1 176 ? 0.841 1.911 -6.973 1.00 90.94 176 ALA A O 1
ATOM 1318 N N . LEU A 1 177 ? 2.995 2.538 -7.091 1.00 92.62 177 LEU A N 1
ATOM 1319 C CA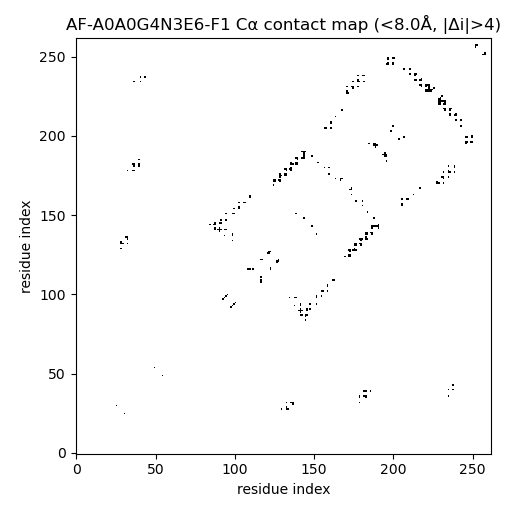 . LEU A 1 177 ? 3.382 1.927 -5.814 1.00 92.62 177 LEU A CA 1
ATOM 1320 C C . LEU A 1 177 ? 2.713 2.626 -4.626 1.00 92.62 177 LEU A C 1
ATOM 1322 O O . LEU A 1 177 ? 2.208 1.950 -3.732 1.00 92.62 177 LEU A O 1
ATOM 1326 N N . LEU A 1 178 ? 2.669 3.962 -4.629 1.00 91.50 178 LEU A N 1
ATOM 1327 C CA . LEU A 1 178 ? 1.985 4.731 -3.587 1.00 91.50 178 LEU A CA 1
ATOM 1328 C C . LEU A 1 178 ? 0.474 4.474 -3.592 1.00 91.50 178 LEU A C 1
ATOM 1330 O O . LEU A 1 178 ? -0.109 4.320 -2.525 1.00 91.50 178 LEU A O 1
ATOM 1334 N N . ILE A 1 179 ? -0.147 4.349 -4.770 1.00 91.81 179 ILE A N 1
ATOM 1335 C CA . ILE A 1 179 ? -1.563 3.962 -4.889 1.00 91.81 179 ILE A CA 1
ATOM 1336 C C . ILE A 1 179 ? -1.797 2.560 -4.320 1.00 91.81 179 ILE A C 1
ATOM 1338 O O . ILE A 1 179 ? -2.766 2.346 -3.595 1.00 91.81 179 ILE A O 1
ATOM 1342 N N . ALA A 1 180 ? -0.912 1.604 -4.611 1.00 92.62 180 ALA A N 1
ATOM 1343 C CA . ALA A 1 180 ? -1.016 0.257 -4.058 1.00 92.62 180 ALA A CA 1
ATOM 1344 C C . ALA A 1 180 ? -0.872 0.243 -2.526 1.00 92.62 180 ALA A C 1
ATOM 1346 O O . ALA A 1 180 ? -1.637 -0.455 -1.861 1.00 92.62 180 ALA A O 1
ATOM 1347 N N . LEU A 1 181 ? 0.042 1.045 -1.960 1.00 92.06 181 LEU A N 1
ATOM 1348 C CA . LEU A 1 181 ? 0.161 1.233 -0.507 1.00 92.06 181 LEU A CA 1
ATOM 1349 C C . LEU A 1 181 ? -1.092 1.872 0.096 1.00 92.06 181 LEU A C 1
ATOM 1351 O O . LEU A 1 181 ? -1.603 1.377 1.097 1.00 92.06 181 LEU A O 1
ATOM 1355 N N . ALA A 1 182 ? -1.603 2.938 -0.519 1.00 90.81 182 ALA A N 1
ATOM 1356 C CA . ALA A 1 182 ? -2.805 3.628 -0.065 1.00 90.81 182 ALA A CA 1
ATOM 1357 C C . ALA A 1 182 ? -4.018 2.687 -0.048 1.00 90.81 182 ALA A C 1
ATOM 1359 O O . ALA A 1 182 ? -4.687 2.567 0.976 1.00 90.81 182 ALA A O 1
ATOM 1360 N N . ALA A 1 183 ? -4.244 1.939 -1.134 1.00 90.88 183 ALA A N 1
ATOM 1361 C CA . ALA A 1 183 ? -5.317 0.950 -1.217 1.00 90.88 183 ALA A CA 1
ATOM 1362 C C . ALA A 1 183 ? -5.159 -0.160 -0.163 1.00 90.88 183 ALA A C 1
ATOM 1364 O O . ALA A 1 183 ? -6.129 -0.562 0.477 1.00 90.88 183 ALA A O 1
ATOM 1365 N N . MET A 1 184 ? -3.932 -0.637 0.062 1.00 91.12 184 MET A N 1
ATOM 1366 C CA . MET A 1 184 ? -3.639 -1.628 1.097 1.00 91.12 184 MET A CA 1
ATOM 1367 C C . MET A 1 184 ? -3.959 -1.096 2.501 1.00 91.12 184 MET A C 1
ATOM 1369 O O . MET A 1 184 ? -4.574 -1.808 3.297 1.00 91.12 184 MET A O 1
ATOM 1373 N N . PHE A 1 185 ? -3.586 0.147 2.815 1.00 89.38 185 PHE A N 1
ATOM 1374 C CA . PHE A 1 185 ? -3.900 0.766 4.105 1.00 89.38 185 PHE A CA 1
ATOM 1375 C C . PHE A 1 185 ? -5.394 1.031 4.271 1.00 89.38 185 PHE A C 1
ATOM 1377 O O . PHE A 1 185 ? -5.931 0.739 5.334 1.00 89.38 185 PHE A O 1
ATOM 1384 N N . GLU A 1 186 ? -6.089 1.492 3.233 1.00 87.94 186 GLU A N 1
ATOM 1385 C CA . GLU A 1 186 ? -7.537 1.721 3.266 1.00 87.94 186 GLU A CA 1
ATOM 1386 C C . GLU A 1 186 ? -8.309 0.429 3.576 1.00 87.94 186 GLU A C 1
ATOM 1388 O O . GLU A 1 186 ? -9.159 0.408 4.467 1.00 87.94 186 GLU A O 1
ATOM 1393 N N . VAL A 1 187 ? -7.963 -0.683 2.919 1.00 87.44 187 VAL A N 1
ATOM 1394 C CA . VAL A 1 187 ? -8.614 -1.982 3.159 1.00 87.44 187 VAL A CA 1
ATOM 1395 C C . VAL A 1 187 ? -8.342 -2.490 4.575 1.00 87.44 187 VAL A C 1
ATOM 1397 O O . VAL A 1 187 ? -9.248 -3.000 5.236 1.00 87.44 187 VAL A O 1
ATOM 1400 N N . ASN A 1 188 ? -7.116 -2.327 5.073 1.00 86.12 188 ASN A N 1
ATOM 1401 C CA . ASN A 1 188 ? -6.774 -2.734 6.434 1.00 86.12 188 ASN A CA 1
ATOM 1402 C C . ASN A 1 188 ? -7.410 -1.817 7.499 1.00 86.12 188 ASN A C 1
ATOM 1404 O O . ASN A 1 188 ? -7.771 -2.299 8.573 1.00 86.12 188 ASN A O 1
ATOM 1408 N N . ALA A 1 189 ? -7.610 -0.529 7.204 1.00 82.31 189 ALA A N 1
ATOM 1409 C CA . ALA A 1 189 ? -8.317 0.413 8.076 1.00 82.31 189 ALA A CA 1
ATOM 1410 C C . ALA A 1 189 ? -9.821 0.122 8.133 1.00 82.31 189 ALA A C 1
ATOM 1412 O O . ALA A 1 189 ? -10.432 0.190 9.198 1.00 82.31 189 ALA A O 1
ATOM 1413 N N . ALA A 1 190 ? -10.423 -0.226 6.994 1.00 77.06 190 ALA A N 1
ATOM 1414 C CA . ALA A 1 190 ? -11.860 -0.449 6.882 1.00 77.06 190 ALA A CA 1
ATOM 1415 C C . ALA A 1 190 ? -12.344 -1.696 7.647 1.00 77.06 190 ALA A C 1
ATOM 1417 O O . ALA A 1 190 ? -13.510 -1.766 8.036 1.00 77.06 190 ALA A O 1
ATOM 1418 N N . GLY A 1 191 ? -11.474 -2.688 7.869 1.00 65.38 191 GLY A N 1
ATOM 1419 C CA . GLY A 1 191 ? -11.848 -3.940 8.537 1.00 65.38 191 GLY A CA 1
ATOM 1420 C C . GLY A 1 191 ? -11.888 -3.878 10.055 1.00 65.38 191 GLY A C 1
ATOM 1421 O O . GLY A 1 191 ? -12.605 -4.655 10.685 1.00 65.38 191 GLY A O 1
ATOM 1422 N N . SER A 1 192 ? -11.140 -2.962 10.662 1.00 65.50 192 SER A N 1
ATOM 1423 C CA . SER A 1 192 ? -11.127 -2.758 12.107 1.00 65.50 192 SER A CA 1
ATOM 1424 C C . SER A 1 192 ? -10.477 -1.416 12.421 1.00 65.50 192 SER A C 1
ATOM 1426 O O . SER A 1 192 ? -9.449 -1.086 11.834 1.00 65.50 192 SER A O 1
ATOM 1428 N N . SER A 1 193 ? -10.996 -0.697 13.423 1.00 65.69 193 SER A N 1
ATOM 1429 C CA . SER A 1 193 ? -10.340 0.497 13.990 1.00 65.69 193 SER A CA 1
ATOM 1430 C C . SER A 1 193 ? -8.892 0.231 14.423 1.00 65.69 193 SER A C 1
ATOM 1432 O O . SER A 1 193 ? -8.064 1.140 14.440 1.00 65.69 193 SER A O 1
ATOM 1434 N N . ASP A 1 194 ? -8.586 -1.034 14.716 1.00 71.69 194 ASP A N 1
ATOM 1435 C CA . ASP A 1 194 ? -7.291 -1.520 15.175 1.00 71.69 194 ASP A CA 1
ATOM 1436 C C . ASP A 1 194 ? -6.473 -2.196 14.066 1.00 71.69 194 ASP A C 1
ATOM 1438 O O . ASP A 1 194 ? -5.381 -2.695 14.332 1.00 71.69 194 ASP A O 1
ATOM 1442 N N . GLY A 1 195 ? -6.983 -2.259 12.831 1.00 75.88 195 GLY A N 1
ATOM 1443 C CA . GLY A 1 195 ? -6.355 -2.990 11.726 1.00 75.88 195 GLY A CA 1
ATOM 1444 C C . GLY A 1 195 ? -4.953 -2.474 11.408 1.00 75.88 195 GLY A C 1
ATOM 1445 O O . GLY A 1 195 ? -4.001 -3.250 11.393 1.00 75.88 195 GLY A O 1
ATOM 1446 N N . LEU A 1 196 ? -4.793 -1.152 11.283 1.00 79.31 196 LEU A N 1
ATOM 1447 C CA . LEU A 1 196 ? -3.474 -0.533 11.083 1.00 79.31 196 LEU A CA 1
ATOM 1448 C C . LEU A 1 196 ? -2.545 -0.742 12.283 1.00 79.31 196 LEU A C 1
ATOM 1450 O O . LEU A 1 196 ? -1.350 -0.951 12.106 1.00 79.31 196 LEU A O 1
ATOM 1454 N N . ARG A 1 197 ? -3.088 -0.755 13.505 1.00 83.44 197 ARG A N 1
ATOM 1455 C CA . ARG A 1 197 ? -2.298 -1.011 14.717 1.00 83.44 197 ARG A CA 1
ATOM 1456 C C . ARG A 1 197 ? -1.761 -2.442 14.754 1.00 83.44 197 ARG A C 1
ATOM 1458 O O . ARG A 1 197 ? -0.641 -2.655 15.212 1.00 83.44 197 ARG A O 1
ATOM 1465 N N . LYS A 1 198 ? -2.555 -3.418 14.302 1.00 82.75 198 LYS A N 1
ATOM 1466 C CA . LYS A 1 198 ? -2.126 -4.820 14.185 1.00 82.75 198 LYS A CA 1
ATOM 1467 C C . LYS A 1 198 ? -1.010 -4.962 13.159 1.00 82.75 198 LYS A C 1
ATOM 1469 O O . LYS A 1 198 ? -0.010 -5.591 13.467 1.00 82.75 198 LYS A O 1
ATOM 1474 N N . LEU A 1 199 ? -1.101 -4.266 12.023 1.00 85.06 199 LEU A N 1
ATOM 1475 C CA . LEU A 1 199 ? 0.000 -4.213 11.054 1.00 85.06 199 LEU A CA 1
ATOM 1476 C C . LEU A 1 199 ? 1.302 -3.687 11.683 1.00 85.06 199 LEU A C 1
ATOM 1478 O O . LEU A 1 199 ? 2.361 -4.246 11.417 1.00 85.06 199 LEU A O 1
ATOM 1482 N N . CYS A 1 200 ? 1.227 -2.677 12.560 1.00 85.38 200 CYS A N 1
ATOM 1483 C CA . CYS A 1 200 ? 2.387 -2.195 13.323 1.00 85.38 200 CYS A CA 1
ATOM 1484 C C . CYS A 1 200 ? 3.003 -3.240 14.254 1.00 85.38 200 CYS A C 1
ATOM 1486 O O . CYS A 1 200 ? 4.217 -3.232 14.442 1.00 85.38 200 CYS A O 1
ATOM 1488 N N . ALA A 1 201 ? 2.187 -4.124 14.825 1.00 85.56 201 ALA A N 1
ATOM 1489 C CA . ALA A 1 201 ? 2.662 -5.206 15.679 1.00 85.56 201 ALA A CA 1
ATOM 1490 C C . ALA A 1 201 ? 3.264 -6.361 14.860 1.00 85.56 201 ALA A C 1
ATOM 1492 O O . ALA A 1 201 ? 4.302 -6.904 15.232 1.00 85.56 201 ALA A O 1
ATOM 1493 N N . ASP A 1 202 ? 2.615 -6.716 13.751 1.00 87.75 202 ASP A N 1
ATOM 1494 C CA . ASP A 1 202 ? 2.917 -7.924 12.982 1.00 87.75 202 ASP A CA 1
ATOM 1495 C C . ASP A 1 202 ? 4.085 -7.724 12.000 1.00 87.75 202 ASP A C 1
ATOM 1497 O O . ASP A 1 202 ? 4.856 -8.652 11.763 1.00 87.75 202 ASP A O 1
ATOM 1501 N N . MET A 1 203 ? 4.233 -6.521 11.429 1.00 87.56 203 MET A N 1
ATOM 1502 C CA . MET A 1 203 ? 5.222 -6.200 10.384 1.00 87.56 203 MET A CA 1
ATOM 1503 C C . MET A 1 203 ? 5.960 -4.872 10.661 1.00 87.56 203 MET A C 1
ATOM 1505 O O . MET A 1 203 ? 5.887 -3.921 9.872 1.00 87.56 203 MET A O 1
ATOM 1509 N N . PRO A 1 204 ? 6.680 -4.754 11.796 1.00 88.25 204 PRO A N 1
ATOM 1510 C CA . PRO A 1 204 ? 7.334 -3.503 12.186 1.00 88.25 204 PRO A CA 1
ATOM 1511 C C . PRO A 1 204 ? 8.487 -3.117 11.250 1.00 88.25 204 PRO A C 1
ATOM 1513 O O . PRO A 1 204 ? 8.733 -1.932 11.022 1.00 88.25 204 PRO A O 1
ATOM 1516 N N . ARG A 1 205 ? 9.192 -4.103 10.684 1.00 90.44 205 ARG A N 1
ATOM 1517 C CA . ARG A 1 205 ? 10.327 -3.865 9.785 1.00 90.44 205 ARG A CA 1
ATOM 1518 C C . ARG A 1 205 ? 9.862 -3.214 8.487 1.00 90.44 205 ARG A C 1
ATOM 1520 O O . ARG A 1 205 ? 10.438 -2.223 8.044 1.00 90.44 205 ARG A O 1
ATOM 1527 N N . GLU A 1 206 ? 8.816 -3.770 7.895 1.00 91.69 206 GLU A N 1
ATOM 1528 C CA . GLU A 1 206 ? 8.235 -3.328 6.636 1.00 91.69 206 GLU A CA 1
ATOM 1529 C C . GLU A 1 206 ? 7.730 -1.887 6.752 1.00 91.69 206 GLU A C 1
ATOM 1531 O O . GLU A 1 206 ? 7.905 -1.093 5.826 1.00 91.69 206 GLU A O 1
ATOM 1536 N N . ILE A 1 207 ? 7.179 -1.518 7.911 1.00 90.94 207 ILE A N 1
ATOM 1537 C CA . ILE A 1 207 ? 6.730 -0.155 8.209 1.00 90.94 207 ILE A CA 1
ATOM 1538 C C . ILE A 1 207 ? 7.887 0.835 8.232 1.00 90.94 207 ILE A C 1
ATOM 1540 O O . ILE A 1 207 ? 7.795 1.868 7.572 1.00 90.94 207 ILE A O 1
ATOM 1544 N N . VAL A 1 208 ? 8.975 0.524 8.940 1.00 91.62 208 VAL A N 1
ATOM 1545 C CA . VAL A 1 208 ? 10.140 1.420 9.014 1.00 91.62 208 VAL A CA 1
ATOM 1546 C C . VAL A 1 208 ? 10.784 1.580 7.635 1.00 91.62 208 VAL A C 1
ATOM 1548 O O . VAL A 1 208 ? 11.040 2.707 7.214 1.00 91.62 208 VAL A O 1
ATOM 1551 N N . GLU A 1 209 ? 10.959 0.483 6.888 1.00 92.62 209 GLU A N 1
ATOM 1552 C CA . GLU A 1 209 ? 11.488 0.540 5.515 1.00 92.62 209 GLU A CA 1
ATOM 1553 C C . GLU A 1 209 ? 10.582 1.367 4.587 1.00 92.62 209 GLU A C 1
ATOM 1555 O O . GLU A 1 209 ? 11.067 2.123 3.743 1.00 92.62 209 GLU A O 1
ATOM 1560 N N . THR A 1 210 ? 9.260 1.256 4.747 1.00 92.38 210 THR A N 1
ATOM 1561 C CA . THR A 1 210 ? 8.297 2.036 3.955 1.00 92.38 210 THR A CA 1
ATOM 1562 C C . THR A 1 210 ? 8.334 3.508 4.340 1.00 92.38 210 THR A C 1
ATOM 1564 O O . THR A 1 210 ? 8.317 4.362 3.461 1.00 92.38 210 THR A O 1
ATOM 1567 N N . GLN A 1 211 ? 8.428 3.824 5.631 1.00 92.75 211 GLN A N 1
ATOM 1568 C CA . GLN A 1 211 ? 8.526 5.199 6.109 1.00 92.75 211 GLN A CA 1
ATOM 1569 C C . GLN A 1 211 ? 9.783 5.888 5.566 1.00 92.75 211 GLN A C 1
ATOM 1571 O O . GLN A 1 211 ? 9.697 7.012 5.072 1.00 92.75 211 GLN A O 1
ATOM 1576 N N . GLU A 1 212 ? 10.937 5.218 5.627 1.00 93.19 212 GLU A N 1
ATOM 1577 C CA . GLU A 1 212 ? 12.196 5.744 5.094 1.00 93.19 212 GLU A CA 1
ATOM 1578 C C . GLU A 1 212 ? 12.094 5.988 3.584 1.00 93.19 212 GLU A C 1
ATOM 1580 O O . GLU A 1 212 ? 12.405 7.079 3.100 1.00 93.19 212 GLU A O 1
ATOM 1585 N N . TRP A 1 213 ? 11.586 5.002 2.842 1.00 92.75 213 TRP A N 1
ATOM 1586 C CA . TRP A 1 213 ? 11.447 5.114 1.396 1.00 92.75 213 TRP A CA 1
ATOM 1587 C C . TRP A 1 213 ? 10.470 6.222 0.980 1.00 92.75 213 TRP A C 1
ATOM 1589 O O . TRP A 1 213 ? 10.822 7.064 0.153 1.00 92.75 213 TRP A O 1
ATOM 1599 N N . VAL A 1 214 ? 9.268 6.270 1.565 1.00 92.94 214 VAL A N 1
ATOM 1600 C CA . VAL A 1 214 ? 8.256 7.286 1.226 1.00 92.94 214 VAL A CA 1
ATOM 1601 C C . VAL A 1 214 ? 8.724 8.684 1.642 1.00 92.94 214 VAL A C 1
ATOM 1603 O O . VAL A 1 214 ? 8.467 9.640 0.915 1.00 92.94 214 VAL A O 1
ATOM 1606 N N . SER A 1 215 ? 9.474 8.816 2.743 1.00 91.88 215 SER A N 1
ATOM 1607 C CA . SER A 1 215 ? 10.132 10.075 3.124 1.00 91.88 215 SER A CA 1
ATOM 1608 C C . SER A 1 215 ? 11.145 10.524 2.066 1.00 91.88 215 SER A C 1
ATOM 1610 O O . SER A 1 215 ? 11.149 11.686 1.658 1.00 91.88 215 SER A O 1
ATOM 1612 N N . GLY A 1 216 ? 11.955 9.595 1.545 1.00 90.50 216 GLY A N 1
ATOM 1613 C CA . GLY A 1 216 ? 12.860 9.859 0.425 1.00 90.50 216 GLY A CA 1
ATOM 1614 C C . GLY A 1 216 ? 12.127 10.334 -0.834 1.00 90.50 216 GLY A C 1
ATOM 1615 O O . GLY A 1 216 ? 12.539 11.319 -1.444 1.00 90.50 216 GLY A O 1
ATOM 1616 N N . VAL A 1 217 ? 11.008 9.690 -1.187 1.00 90.25 217 VAL A N 1
ATOM 1617 C CA . VAL A 1 217 ? 10.160 10.099 -2.322 1.00 90.25 217 VAL A CA 1
ATOM 1618 C C . VAL A 1 217 ? 9.567 11.491 -2.092 1.00 90.25 217 VAL A C 1
ATOM 1620 O O . VAL A 1 217 ? 9.665 12.346 -2.968 1.00 90.25 217 VAL A O 1
ATOM 1623 N N . PHE A 1 218 ? 9.004 11.754 -0.912 1.00 89.75 218 PHE A N 1
ATOM 1624 C CA . PHE A 1 218 ? 8.418 13.052 -0.577 1.00 89.75 218 PHE A CA 1
ATOM 1625 C C . PHE A 1 218 ? 9.446 14.186 -0.701 1.00 89.75 218 PHE A C 1
ATOM 1627 O O . PHE A 1 218 ? 9.191 15.174 -1.390 1.00 89.75 218 PHE A O 1
ATOM 1634 N N . ASN A 1 219 ? 10.635 14.008 -0.116 1.00 88.56 219 ASN A N 1
ATOM 1635 C CA . ASN A 1 219 ? 11.717 14.997 -0.158 1.00 88.56 219 ASN A CA 1
ATOM 1636 C C . ASN A 1 219 ? 12.321 15.167 -1.561 1.00 88.56 219 ASN A C 1
ATOM 1638 O O . ASN A 1 219 ? 12.758 16.261 -1.911 1.00 88.56 219 ASN A O 1
ATOM 1642 N N . GLY A 1 220 ? 12.341 14.101 -2.366 1.00 84.12 220 GLY A N 1
ATOM 1643 C CA . GLY A 1 220 ? 12.818 14.133 -3.749 1.00 84.12 220 GLY A CA 1
ATOM 1644 C C . GLY A 1 220 ? 11.840 14.780 -4.735 1.00 84.12 220 GLY A C 1
ATOM 1645 O O . GLY A 1 220 ? 12.246 15.152 -5.834 1.00 84.12 220 GLY A O 1
ATOM 1646 N N . THR A 1 221 ? 10.565 14.939 -4.364 1.00 84.62 221 THR A N 1
ATOM 1647 C CA . THR A 1 221 ? 9.533 15.518 -5.241 1.00 84.62 221 THR A CA 1
ATOM 1648 C C . THR A 1 221 ? 9.322 17.013 -4.990 1.00 84.62 221 THR A C 1
ATOM 1650 O O . THR A 1 221 ? 9.014 17.465 -3.881 1.00 84.62 221 THR A O 1
ATOM 1653 N N . ARG A 1 222 ? 9.450 17.818 -6.052 1.00 77.00 222 ARG A N 1
ATOM 1654 C CA . ARG A 1 222 ? 9.311 19.281 -5.974 1.00 77.00 222 ARG A CA 1
ATOM 1655 C C . ARG A 1 222 ? 7.855 19.698 -5.743 1.00 77.00 222 ARG A C 1
ATOM 1657 O O . ARG A 1 222 ? 7.586 20.443 -4.803 1.00 77.00 222 ARG A O 1
ATOM 1664 N N . GLY A 1 223 ? 6.921 19.130 -6.509 1.00 74.25 223 GLY A N 1
ATOM 1665 C CA . GLY A 1 223 ? 5.473 19.302 -6.313 1.00 74.25 223 GLY A CA 1
ATOM 1666 C C . GLY A 1 223 ? 4.929 20.704 -6.611 1.00 74.25 223 GLY A C 1
ATOM 1667 O O . GLY A 1 223 ? 3.896 21.064 -6.064 1.00 74.25 223 GLY A O 1
ATOM 1668 N N . ASP A 1 224 ? 5.621 21.481 -7.446 1.00 64.56 224 ASP A N 1
ATOM 1669 C CA . ASP A 1 224 ? 5.297 22.889 -7.746 1.00 64.56 224 ASP A CA 1
ATOM 1670 C C . ASP A 1 224 ? 4.282 23.020 -8.907 1.00 64.56 224 ASP A C 1
ATOM 1672 O O . ASP A 1 224 ? 3.387 23.857 -8.883 1.00 64.56 224 ASP A O 1
ATOM 1676 N N . ASP A 1 225 ? 4.336 22.116 -9.895 1.00 63.34 225 ASP A N 1
ATOM 1677 C CA . ASP A 1 225 ? 3.699 22.333 -11.209 1.00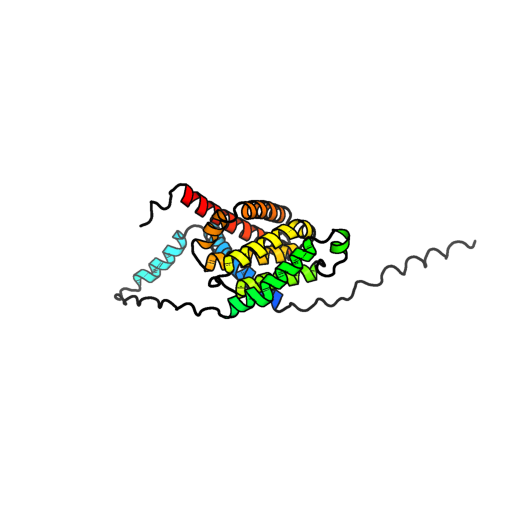 63.34 225 ASP A CA 1
ATOM 1678 C C . ASP A 1 225 ? 2.305 21.703 -11.405 1.00 63.34 225 ASP A C 1
ATOM 1680 O O . ASP A 1 225 ? 1.867 21.488 -12.534 1.00 63.34 225 ASP A O 1
ATOM 1684 N N . GLY A 1 226 ? 1.569 21.356 -10.342 1.00 65.38 226 GLY A N 1
ATOM 1685 C CA . GLY A 1 226 ? 0.186 20.841 -10.462 1.00 65.38 226 GLY A CA 1
ATOM 1686 C C . GLY A 1 226 ? 0.013 19.535 -11.270 1.00 65.38 226 GLY A C 1
ATOM 1687 O O . GLY A 1 226 ? -1.111 19.075 -11.466 1.00 65.38 226 GLY A O 1
ATOM 1688 N N . GLY A 1 227 ? 1.110 18.924 -11.724 1.00 80.69 227 GLY A N 1
ATOM 1689 C CA . GLY A 1 227 ? 1.135 17.702 -12.523 1.00 80.69 227 GLY A CA 1
ATOM 1690 C C . GLY A 1 227 ? 1.223 16.420 -11.692 1.00 80.69 227 GLY A C 1
ATOM 1691 O O . GLY A 1 227 ? 0.965 16.397 -10.486 1.00 80.69 227 GLY A O 1
ATOM 1692 N N . GLN A 1 228 ? 1.639 15.332 -12.343 1.00 77.94 228 GLN A N 1
ATOM 1693 C CA . GLN A 1 228 ? 1.790 14.017 -11.709 1.00 77.94 228 GLN A CA 1
ATOM 1694 C C . GLN A 1 228 ? 2.763 14.041 -10.517 1.00 77.94 228 GLN A C 1
ATOM 1696 O O . GLN A 1 228 ? 2.558 13.326 -9.541 1.00 77.94 228 GLN A O 1
ATOM 170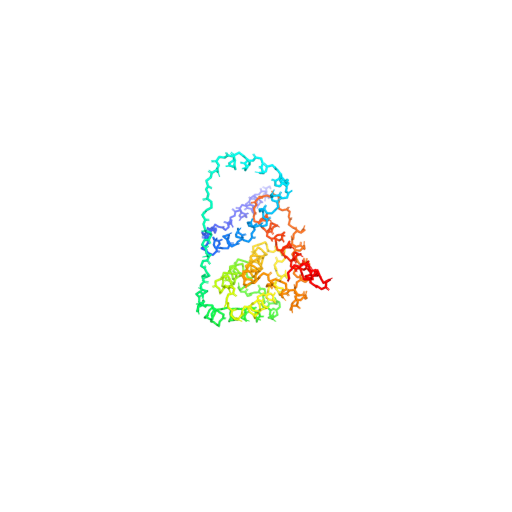1 N N . GLU A 1 229 ? 3.778 14.908 -10.542 1.00 83.56 229 GLU A N 1
ATOM 1702 C CA . GLU A 1 229 ? 4.696 15.094 -9.411 1.00 83.56 229 GLU A CA 1
ATOM 1703 C C . GLU A 1 229 ? 3.994 15.612 -8.154 1.00 83.56 229 GLU A C 1
ATOM 1705 O O . GLU A 1 229 ? 4.301 15.162 -7.051 1.00 83.56 229 GLU A O 1
ATOM 1710 N N . ASN A 1 230 ? 3.016 16.510 -8.306 1.00 86.88 230 ASN A N 1
ATOM 1711 C CA . ASN A 1 230 ? 2.221 16.982 -7.178 1.00 86.88 230 ASN A CA 1
ATOM 1712 C C . ASN A 1 230 ? 1.340 15.855 -6.619 1.00 86.88 230 ASN A C 1
ATOM 1714 O O . ASN A 1 230 ? 1.251 15.681 -5.409 1.00 86.88 230 ASN A O 1
ATOM 1718 N N . GLN A 1 231 ? 0.745 15.030 -7.488 1.00 85.25 231 GLN A N 1
ATOM 1719 C CA . GLN A 1 231 ? -0.037 13.866 -7.052 1.00 85.25 231 GLN A CA 1
ATOM 1720 C C . GLN A 1 231 ? 0.818 12.876 -6.252 1.00 85.25 231 GLN A C 1
ATOM 1722 O O . GLN A 1 231 ? 0.404 12.432 -5.184 1.00 85.25 231 GLN A O 1
ATOM 1727 N N . VAL A 1 232 ? 2.038 12.587 -6.716 1.00 89.44 23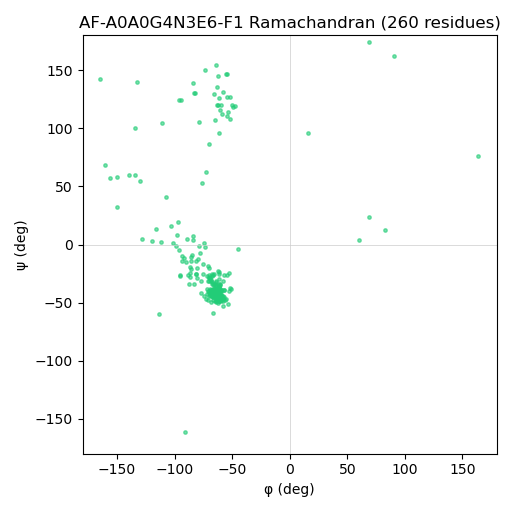2 VAL A N 1
ATOM 1728 C CA . VAL A 1 232 ? 3.005 11.740 -5.998 1.00 89.44 232 VAL A CA 1
ATOM 1729 C C . VAL A 1 232 ? 3.401 12.360 -4.655 1.00 89.44 232 VAL A C 1
ATOM 1731 O O . VAL A 1 232 ? 3.460 11.651 -3.648 1.00 89.44 232 VAL A O 1
ATOM 1734 N N . LYS A 1 233 ? 3.621 13.677 -4.602 1.00 89.94 233 LYS A N 1
ATOM 1735 C CA . LYS A 1 233 ? 3.956 14.385 -3.360 1.00 89.94 233 LYS A CA 1
ATOM 1736 C C . LYS A 1 233 ? 2.810 14.371 -2.344 1.00 89.94 233 LYS A C 1
ATOM 1738 O O . LYS A 1 233 ? 3.030 14.092 -1.169 1.00 89.94 233 LYS A O 1
ATOM 1743 N N . MET A 1 234 ? 1.578 14.610 -2.787 1.00 89.19 234 MET A N 1
ATOM 1744 C CA . MET A 1 234 ? 0.396 14.538 -1.923 1.00 89.19 234 MET A CA 1
ATOM 1745 C C . MET A 1 234 ? 0.143 13.111 -1.422 1.00 89.19 234 MET A C 1
ATOM 1747 O O . MET A 1 234 ? -0.097 12.909 -0.233 1.00 89.19 234 MET A O 1
ATOM 1751 N N . LEU A 1 235 ? 0.243 12.110 -2.303 1.00 89.62 235 LEU A N 1
ATOM 1752 C CA . LEU A 1 235 ? 0.087 10.701 -1.937 1.00 89.62 235 LEU A CA 1
ATOM 1753 C C . LEU A 1 235 ? 1.154 10.2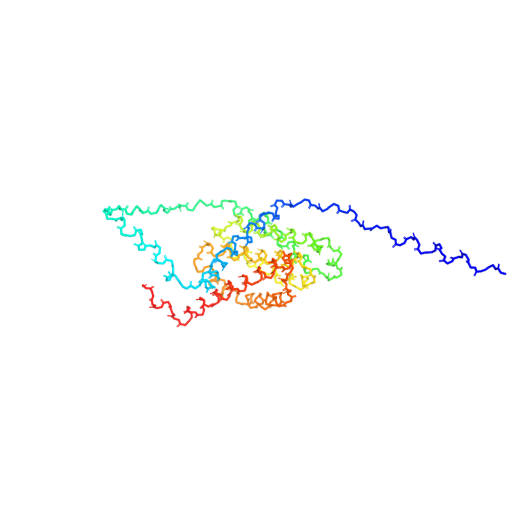43 -0.942 1.00 89.62 235 LEU A C 1
ATOM 1755 O O . LEU A 1 235 ? 0.825 9.595 0.046 1.00 89.62 235 LEU A O 1
ATOM 1759 N N . SER A 1 236 ? 2.421 10.597 -1.169 1.00 91.25 236 SER A N 1
ATOM 1760 C CA . SER A 1 236 ? 3.505 10.263 -0.238 1.00 91.25 236 SER A CA 1
ATOM 1761 C C . SER A 1 236 ? 3.305 10.920 1.127 1.00 91.25 236 SER A C 1
ATOM 1763 O O . SER A 1 236 ? 3.437 10.238 2.141 1.00 91.25 236 SER A O 1
ATOM 1765 N N . ALA A 1 237 ? 2.884 12.189 1.176 1.00 91.69 237 ALA A N 1
ATOM 1766 C CA . ALA A 1 237 ? 2.510 12.841 2.430 1.00 91.69 237 ALA A CA 1
ATOM 1767 C C . ALA A 1 237 ? 1.374 12.096 3.151 1.00 91.69 237 ALA A C 1
ATOM 1769 O O . ALA A 1 237 ? 1.468 11.848 4.353 1.00 91.69 237 ALA A O 1
ATOM 1770 N N . GLY A 1 238 ? 0.330 11.677 2.429 1.00 88.69 238 GLY A N 1
ATOM 1771 C CA . GLY A 1 238 ? -0.784 10.952 3.040 1.00 88.69 238 GLY A CA 1
ATOM 1772 C C . GLY A 1 238 ? -0.418 9.563 3.554 1.00 88.69 238 GLY A C 1
ATOM 1773 O O . GLY A 1 238 ? -0.820 9.172 4.651 1.00 88.69 238 GLY A O 1
ATOM 1774 N N . VAL A 1 239 ? 0.420 8.838 2.818 1.00 91.44 239 VAL A N 1
ATOM 1775 C CA . VAL A 1 239 ? 0.978 7.554 3.260 1.00 91.44 239 VAL A CA 1
ATOM 1776 C C . VAL A 1 239 ? 1.856 7.737 4.510 1.00 91.44 239 VAL A C 1
ATOM 1778 O O . VAL A 1 239 ? 1.775 6.932 5.434 1.00 91.44 239 VAL A O 1
ATOM 1781 N N . LEU A 1 240 ? 2.646 8.813 4.602 1.00 91.62 240 LEU A N 1
ATOM 1782 C CA . LEU A 1 240 ? 3.455 9.099 5.795 1.00 91.62 240 LEU A CA 1
ATOM 1783 C C . LEU A 1 240 ? 2.602 9.433 7.017 1.00 91.62 240 LEU A C 1
ATOM 1785 O O . LEU A 1 240 ? 2.869 8.902 8.093 1.00 91.62 240 LEU A O 1
ATOM 1789 N N . ILE A 1 241 ? 1.580 10.276 6.861 1.00 90.94 241 ILE A N 1
ATOM 1790 C CA . ILE A 1 241 ? 0.712 10.666 7.979 1.00 90.94 241 ILE A CA 1
ATOM 1791 C C . ILE A 1 241 ? -0.053 9.448 8.501 1.00 90.94 241 ILE A C 1
ATOM 1793 O O . ILE A 1 241 ? -0.062 9.195 9.703 1.00 90.94 241 ILE A O 1
ATOM 1797 N N . THR A 1 242 ? -0.606 8.624 7.608 1.00 89.19 242 THR A N 1
ATOM 1798 C CA . THR A 1 242 ? -1.305 7.391 8.011 1.00 89.19 242 THR A CA 1
ATOM 1799 C C . THR A 1 242 ? -0.389 6.394 8.726 1.00 89.19 242 THR A C 1
ATOM 1801 O O . THR A 1 242 ? -0.797 5.803 9.727 1.00 89.19 242 THR A O 1
ATOM 1804 N N . LEU A 1 243 ? 0.863 6.240 8.281 1.00 89.38 243 LEU A N 1
ATOM 1805 C CA . LEU A 1 243 ? 1.865 5.425 8.979 1.00 89.38 243 LEU A CA 1
ATOM 1806 C C . LEU A 1 243 ? 2.229 5.997 10.354 1.00 89.38 243 LEU A C 1
ATOM 1808 O O . LEU A 1 243 ? 2.327 5.246 11.325 1.00 89.38 243 LEU A O 1
ATOM 1812 N N . GLN A 1 244 ? 2.418 7.313 10.458 1.00 90.00 244 GLN A N 1
ATOM 1813 C CA . GLN A 1 244 ? 2.725 7.979 11.725 1.00 90.00 244 GLN A CA 1
ATOM 1814 C C . GLN A 1 244 ? 1.583 7.832 12.730 1.00 90.00 244 GLN A C 1
ATOM 1816 O O . GLN A 1 244 ? 1.832 7.441 13.868 1.00 90.00 244 GLN A O 1
ATOM 1821 N N . GLU A 1 245 ? 0.339 8.057 12.305 1.00 87.69 245 GLU A N 1
ATOM 1822 C CA . GLU A 1 245 ? -0.840 7.839 13.144 1.00 87.69 245 GLU A CA 1
ATOM 1823 C C . GLU A 1 245 ? -0.952 6.383 13.612 1.00 87.69 245 GLU A C 1
ATOM 1825 O O . GLU A 1 245 ? -1.247 6.129 14.780 1.00 87.69 245 GLU A O 1
ATOM 1830 N N . ALA A 1 246 ? -0.706 5.415 12.724 1.00 86.12 246 ALA A N 1
ATOM 1831 C CA . ALA A 1 246 ? -0.751 3.997 13.070 1.00 86.12 246 ALA A CA 1
ATOM 1832 C C . ALA A 1 246 ? 0.303 3.629 14.126 1.00 86.12 246 ALA A C 1
ATOM 1834 O O . ALA A 1 246 ? -0.015 2.955 15.111 1.00 86.12 246 ALA A O 1
ATOM 1835 N N . MET A 1 247 ? 1.537 4.116 13.955 1.00 87.06 247 MET A N 1
ATOM 1836 C CA . MET A 1 247 ? 2.610 3.928 14.931 1.00 87.06 247 MET A CA 1
ATOM 1837 C C . MET A 1 247 ? 2.291 4.600 16.262 1.00 87.06 247 MET A C 1
ATOM 1839 O O . MET A 1 247 ? 2.548 4.009 17.306 1.00 87.06 247 MET A O 1
ATOM 1843 N N . GLU A 1 248 ? 1.726 5.805 16.246 1.00 87.75 248 GLU A N 1
ATOM 1844 C CA . GLU A 1 248 ? 1.403 6.526 17.474 1.00 87.75 248 GLU A CA 1
ATOM 1845 C C . GLU A 1 248 ? 0.302 5.819 18.263 1.00 87.75 248 GLU A C 1
ATOM 1847 O O . GLU A 1 248 ? 0.450 5.582 19.458 1.00 87.75 248 GLU A O 1
ATOM 1852 N N . ARG A 1 249 ? -0.745 5.334 17.584 1.00 83.94 249 ARG A N 1
ATOM 1853 C CA . ARG A 1 249 ? -1.774 4.484 18.209 1.00 83.94 249 ARG A CA 1
ATOM 1854 C C . ARG A 1 249 ? -1.190 3.189 18.775 1.00 83.94 249 ARG A C 1
ATOM 1856 O O . ARG A 1 249 ? -1.663 2.696 19.798 1.00 83.94 249 ARG A O 1
ATOM 1863 N N . HIS A 1 250 ? -0.182 2.616 18.117 1.00 84.94 250 HIS A N 1
ATOM 1864 C CA . HIS A 1 250 ? 0.517 1.438 18.627 1.00 84.94 250 HIS A CA 1
ATOM 1865 C C . HIS A 1 250 ? 1.361 1.768 19.871 1.00 84.94 250 HIS A C 1
ATOM 1867 O O . HIS A 1 250 ? 1.296 1.040 20.860 1.00 84.94 250 HIS A O 1
ATOM 1873 N N . ARG A 1 251 ? 2.098 2.886 19.866 1.00 85.31 251 ARG A N 1
ATOM 1874 C CA . ARG A 1 251 ? 2.885 3.357 21.018 1.00 85.31 251 ARG A CA 1
ATOM 1875 C C . ARG A 1 251 ? 2.005 3.708 22.211 1.00 85.31 251 ARG A C 1
ATOM 1877 O O . ARG A 1 251 ? 2.308 3.258 23.309 1.00 85.31 251 ARG A O 1
ATOM 1884 N N . ALA A 1 252 ? 0.902 4.421 21.995 1.00 84.25 252 ALA A N 1
ATOM 1885 C CA . ALA A 1 252 ? -0.062 4.760 23.038 1.00 84.25 252 ALA A CA 1
ATOM 1886 C C . ALA A 1 252 ? -0.607 3.503 23.741 1.00 84.25 252 ALA A C 1
ATOM 1888 O O . ALA A 1 252 ? -0.712 3.470 24.965 1.00 84.25 252 ALA A O 1
ATOM 1889 N N . LEU A 1 253 ? -0.861 2.422 22.988 1.00 80.75 253 LEU A N 1
ATOM 1890 C CA . LEU A 1 253 ? -1.242 1.133 23.573 1.00 80.75 253 LEU A CA 1
ATOM 1891 C C . LEU A 1 253 ? -0.134 0.568 24.468 1.00 80.75 253 LEU A C 1
ATOM 1893 O O . LEU A 1 253 ? -0.416 0.159 25.592 1.00 80.75 253 LEU A O 1
ATOM 1897 N N . LEU A 1 254 ? 1.114 0.549 23.991 1.00 80.25 254 LEU A N 1
ATOM 1898 C CA . LEU A 1 254 ? 2.254 0.045 24.768 1.00 80.25 254 LEU A CA 1
ATOM 1899 C C . LEU A 1 254 ? 2.529 0.884 26.023 1.00 80.25 254 LEU A C 1
ATOM 1901 O O . LEU A 1 254 ? 2.965 0.345 27.036 1.00 80.25 254 LEU A O 1
ATOM 1905 N N . MET A 1 255 ? 2.251 2.186 25.965 1.00 82.56 255 MET A N 1
ATOM 1906 C CA . MET A 1 255 ? 2.368 3.114 27.092 1.00 82.56 255 MET A CA 1
ATOM 1907 C C . MET A 1 255 ? 1.188 3.022 28.076 1.00 82.56 255 MET A C 1
ATOM 1909 O O . MET A 1 255 ? 1.206 3.691 29.105 1.00 82.56 255 MET A O 1
ATOM 1913 N N . GLY A 1 256 ? 0.195 2.164 27.808 1.00 72.69 256 GLY A N 1
ATOM 1914 C CA . GLY A 1 256 ? -0.936 1.918 28.705 1.00 72.69 256 GLY A CA 1
ATOM 1915 C C . GLY A 1 256 ? -2.075 2.933 28.588 1.00 72.69 256 GLY A C 1
ATOM 1916 O O . GLY A 1 256 ? -2.985 2.917 29.413 1.00 72.69 256 GLY A O 1
ATOM 1917 N N . ASP A 1 257 ? -2.085 3.774 27.553 1.00 60.88 257 ASP A N 1
ATOM 1918 C CA . ASP A 1 257 ? -3.032 4.893 27.424 1.00 60.88 257 ASP A CA 1
ATOM 1919 C C . ASP A 1 257 ? -4.465 4.452 27.037 1.00 60.88 257 ASP A C 1
ATOM 1921 O O . ASP A 1 257 ? -5.385 5.257 26.930 1.00 60.88 257 ASP A O 1
ATOM 1925 N N . MET A 1 258 ? -4.699 3.141 26.890 1.00 54.75 258 MET A N 1
ATOM 1926 C CA . MET A 1 258 ? -6.050 2.563 26.812 1.00 54.75 258 MET A CA 1
ATOM 1927 C C . MET A 1 258 ? -6.646 2.184 28.179 1.00 54.75 258 MET A C 1
ATOM 1929 O O . MET A 1 258 ? -7.751 1.655 28.225 1.00 54.75 258 MET A O 1
ATOM 1933 N N . ILE A 1 259 ? -5.978 2.478 29.303 1.00 51.97 259 ILE A N 1
ATOM 1934 C CA . ILE A 1 259 ? -6.563 2.304 30.651 1.00 51.97 259 ILE A CA 1
ATOM 1935 C C . ILE A 1 259 ? -7.621 3.403 30.954 1.00 51.97 259 ILE A C 1
ATOM 1937 O O . ILE A 1 259 ? -8.280 3.369 31.990 1.00 51.97 259 ILE A O 1
ATOM 1941 N N . GLY A 1 260 ? -7.840 4.363 30.042 1.00 52.34 260 GLY A N 1
ATOM 1942 C CA . GLY A 1 260 ? -8.662 5.558 30.277 1.00 52.34 260 GLY A CA 1
ATOM 1943 C C . GLY A 1 260 ? -9.998 5.698 29.532 1.00 52.34 260 GLY A C 1
ATOM 1944 O O . GLY A 1 260 ? -10.643 6.726 29.718 1.00 52.34 260 GLY A O 1
ATOM 1945 N N . PHE A 1 261 ? -10.454 4.740 28.715 1.00 47.47 261 PHE A N 1
ATOM 1946 C CA . PHE A 1 261 ? -11.791 4.818 28.099 1.00 47.47 261 PHE A CA 1
ATOM 1947 C C . PHE A 1 261 ? -12.549 3.485 28.199 1.00 47.47 261 PHE A C 1
ATOM 1949 O O . PHE A 1 261 ? -12.350 2.587 27.387 1.00 47.47 261 PHE A O 1
ATOM 1956 N N . THR A 1 262 ? -13.450 3.466 29.194 1.00 36.06 262 THR A N 1
ATOM 1957 C CA . THR A 1 262 ? -14.504 2.490 29.560 1.00 36.06 262 THR A CA 1
ATOM 1958 C C . THR A 1 262 ? -14.073 1.113 30.042 1.00 36.06 262 THR A C 1
ATOM 1960 O O . THR A 1 262 ? -13.633 0.300 29.204 1.00 36.06 262 THR A O 1
#

Radius of gyration: 25.16 Å; Cα contacts (8 Å, |Δi|>4): 194; chains: 1; bounding box: 78×48×87 Å

pLDDT: mean 74.96, std 17.27, range [33.06, 93.19]

Secondary structure (DSSP, 8-state):
---SSSSSSTTSSSS------PPPPPPHHHHHHHHHHHHHHHHHHHHHHHHHH--THHHHHHHHHHHTT--------PPPP-------HHHHHIIIIIIHHHHHHHHHHHHS-HHHHHT-GGGSHHHHHHHHHHHHHHHHHH-TT-TTHHHHHHHHHHHHHHHHHHHTT-HHHHHHHHHHHHHHHHHHHHH-TTHHHHHHHH-HHHHHHHHHHHHHHHHH----SSSHHHHHHHHHHHHHHHHHHHHHHHHHHHTTGGGG--

InterPro domains:
  IPR038528 TEL2, C-terminal domain superfamily [G3DSA:1.25.40.720] (79-169)
  IPR051970 Telomere Length Regulation TEL2 [PTHR15830] (44-254)

Nearest PDB structures (foldseek):
  8e12-assembly1_C  TM=5.192E-01  e=1.873E-01  synthetic construct
  8j7w-assembly1_A  TM=1.847E-01  e=1.721E+00  Homo sapiens

Foldseek 3Di:
DPPDDPPPPVPPPPPDPPPPDDDDPCDPLNVVLVVLLCVLCVVVVVVVCCVVVDDCPVVVVVVVVVVVVDPDDDDDDDPDDPPDPPQLPVLVVLVPPPQPVLLVVLVVLLPDDPVSNVPDPCLDLVNLLSSLSVLLVSLLSSAQNDPCLVVSLVSLLVSLLSCLVVCVVPLSNLLSSLSSLSSSLVRQCRNDVCSLLVCCVPPVPSLVSLLVSLVVLLVPQPLPPPDSSVSSNSSSVSSNVSSVVSVVVNVCVVVVVVVPDD

Mean predicted aligned error: 13.87 Å